Protein AF-A0A5Q8C953-F1 (afdb_monomer_lite)

Sequence (373 aa):
MSTRPRKGQPVAFSRELAVSPPVEAISGLRFNIQTLDGGEVLVDYAHLAPRWLALAFARALRRLAGLGGRLSVRSTVATYARILPLFFAYMTETEGVPSAPELLQARHVDGFEAWLAAKGKSPIHLLTILTKVIVALREVASEGRITFSDTLRNRLAYTTLTPMPASRPRDAYSPYIARQLRDAARADIGRIFQRFREPRPVATDSDLKVLEDGVHANIDARGILLHTDRKYKALLHARRVRGLSSENFCHQLHGWHYLTSQDVIPLMVFLALETGLEIECCMTLTVDCLQNPANGTVEIAYIKRRARGAEHKTLRVRDGSPRTPGGLIRQVVAITAAARRHRPSDNLWLHYGSGGLKSRLKHPQYLVDGWTT

pLDDT: mean 85.98, std 15.41, range [29.47, 97.94]

Radius of gyration: 28.11 Å; chains: 1; bounding box: 95×48×70 Å

Secondary structure (DSSP, 8-state):
----PPPPPP---------PPP------SEEEEE-TTS-EEEEE-TT-SSHHHHHHHHHHHHHHHSTT-S--SHHHHHHHHHHHHHHHHHHHHTT---SSGGG--HHHHHHHHHHHHHTT--HHHHHHHHHHHHHHHHHHHHHSSS---HHHHHHTTSS-SSPPPPP-PPPPPPHHHHHHHHHHHHHHHHHHHHHTTSPPPPPSSHHHHHHHHHHHHHHHHHSS--TT-HHHHHHHHHHHHTT---TTHHHHHHHTTS-BTTTHHHHHHHHHHHH---HHHHHH-BTT-EEEEETTEEEEEEE-GGGTT--EEEEEEE-SSTTSHHHHHHHHHHHHHHHHHHS---BS-EEEETTEEEES-S-HHHHHHHHH-

Structure (mmCIF, N/CA/C/O backbone):
data_AF-A0A5Q8C953-F1
#
_entry.id   AF-A0A5Q8C953-F1
#
loop_
_atom_site.group_PDB
_atom_site.id
_atom_site.type_symbol
_atom_site.label_atom_id
_atom_site.label_alt_id
_atom_site.label_comp_id
_atom_site.label_asym_id
_atom_site.label_entity_id
_atom_site.label_seq_id
_atom_site.pdbx_PDB_ins_code
_atom_site.Cartn_x
_atom_site.Cartn_y
_atom_site.Cartn_z
_atom_site.occupancy
_atom_site.B_iso_or_equiv
_atom_site.auth_seq_id
_atom_site.auth_comp_id
_atom_site.auth_asym_id
_atom_site.auth_atom_id
_atom_site.pdbx_PDB_model_num
ATOM 1 N N . MET A 1 1 ? -56.497 7.869 -16.553 1.00 39.59 1 MET A N 1
ATOM 2 C CA . MET A 1 1 ? -55.961 6.526 -16.233 1.00 39.59 1 MET A CA 1
ATOM 3 C C . MET A 1 1 ? -54.556 6.705 -15.675 1.00 39.59 1 MET A C 1
ATOM 5 O O . MET A 1 1 ? -53.694 7.203 -16.381 1.00 39.59 1 MET A O 1
ATOM 9 N N . SER A 1 2 ? -54.374 6.449 -14.378 1.00 33.59 2 SER A N 1
ATOM 10 C CA . SER A 1 2 ? -53.160 6.791 -13.621 1.00 33.59 2 SER A CA 1
ATOM 11 C C . SER A 1 2 ? -52.042 5.771 -13.859 1.00 33.59 2 SER A C 1
ATOM 13 O O . SER A 1 2 ? -52.173 4.599 -13.512 1.00 33.59 2 SER A O 1
ATOM 15 N N . THR A 1 3 ? -50.947 6.233 -14.457 1.00 46.75 3 THR A N 1
ATOM 16 C CA . THR A 1 3 ? -49.684 5.522 -14.671 1.00 46.75 3 THR A CA 1
ATOM 17 C C . THR A 1 3 ? -48.813 5.621 -13.417 1.00 46.75 3 THR A C 1
ATOM 19 O O . THR A 1 3 ? -48.051 6.567 -13.232 1.00 46.75 3 THR A O 1
ATOM 22 N N . ARG A 1 4 ? -48.902 4.626 -12.527 1.00 37.78 4 ARG A N 1
ATOM 23 C CA . ARG A 1 4 ? -47.888 4.396 -11.483 1.00 37.78 4 ARG A CA 1
ATOM 24 C C . ARG A 1 4 ? -47.253 3.015 -11.672 1.00 37.78 4 ARG A C 1
ATOM 26 O O . ARG A 1 4 ? -47.992 2.040 -11.812 1.00 37.78 4 ARG A O 1
ATOM 33 N N . PRO A 1 5 ? -45.913 2.899 -11.659 1.00 38.66 5 PRO A N 1
ATOM 34 C CA . PRO A 1 5 ? -45.250 1.603 -11.718 1.00 38.66 5 PRO A CA 1
ATOM 35 C C . PRO A 1 5 ? -45.564 0.800 -10.446 1.00 38.66 5 PRO A C 1
ATOM 37 O O . PRO A 1 5 ? -45.494 1.324 -9.331 1.00 38.66 5 PRO A O 1
ATOM 40 N N . ARG A 1 6 ? -45.941 -0.475 -10.613 1.00 39.41 6 ARG A N 1
ATOM 41 C CA . ARG A 1 6 ? -46.185 -1.405 -9.500 1.00 39.41 6 ARG A CA 1
ATOM 42 C C . ARG A 1 6 ? -44.903 -1.548 -8.675 1.00 39.41 6 ARG A C 1
ATOM 44 O O . ARG A 1 6 ? -43.852 -1.887 -9.212 1.00 39.41 6 ARG A O 1
ATOM 51 N N . LYS A 1 7 ? -45.001 -1.303 -7.365 1.00 39.75 7 LYS A N 1
ATOM 52 C CA . LYS A 1 7 ? -43.935 -1.577 -6.391 1.00 39.75 7 LYS A CA 1
ATOM 53 C C . LYS A 1 7 ? -43.635 -3.081 -6.437 1.00 39.75 7 LYS A C 1
ATOM 55 O O . LYS A 1 7 ? -44.533 -3.879 -6.180 1.00 39.75 7 LYS A O 1
ATOM 60 N N . GLY A 1 8 ? -42.412 -3.458 -6.808 1.00 41.50 8 GLY A N 1
ATOM 61 C CA . GLY A 1 8 ? -41.975 -4.855 -6.787 1.00 41.50 8 GLY A CA 1
ATOM 62 C C . GLY A 1 8 ? -42.099 -5.448 -5.381 1.00 41.50 8 GLY A C 1
ATOM 63 O O . GLY A 1 8 ? -41.848 -4.758 -4.391 1.00 41.50 8 GLY A O 1
ATOM 64 N N . GLN A 1 9 ? -42.518 -6.712 -5.301 1.00 34.12 9 GLN A N 1
ATOM 65 C CA . GLN A 1 9 ? -42.558 -7.476 -4.054 1.00 34.12 9 GLN A CA 1
ATOM 66 C C . GLN A 1 9 ? -41.130 -7.644 -3.500 1.00 34.12 9 GLN A C 1
ATOM 68 O O . GLN A 1 9 ? -40.230 -8.002 -4.263 1.00 34.12 9 GLN A O 1
ATOM 73 N N . PRO A 1 10 ? -40.890 -7.390 -2.201 1.00 32.88 10 PRO A N 1
ATOM 74 C CA . PRO A 1 10 ? -39.598 -7.665 -1.593 1.00 32.88 10 PRO A CA 1
ATOM 75 C C . PRO A 1 10 ? -39.370 -9.181 -1.542 1.00 32.88 10 PRO A C 1
ATOM 77 O O . PRO A 1 10 ? -40.094 -9.904 -0.864 1.00 32.88 10 PRO A O 1
ATOM 80 N N . VAL A 1 11 ? -38.350 -9.660 -2.253 1.00 29.47 11 VAL A N 1
ATOM 81 C CA . VAL A 1 11 ? -37.863 -11.036 -2.119 1.00 29.47 11 VAL A CA 1
ATOM 82 C C . VAL A 1 11 ? -36.995 -11.095 -0.864 1.00 29.47 11 VAL A C 1
ATOM 84 O O . VAL A 1 11 ? -35.935 -10.472 -0.802 1.00 29.47 11 VAL A O 1
ATOM 87 N N . ALA A 1 12 ? -37.466 -11.807 0.157 1.00 33.44 12 ALA A N 1
ATOM 88 C CA . ALA A 1 12 ? -36.678 -12.121 1.338 1.00 33.44 12 ALA A CA 1
ATOM 89 C C . ALA A 1 12 ? -35.864 -13.388 1.061 1.00 33.44 12 ALA A C 1
ATOM 91 O O . ALA A 1 12 ? -36.423 -14.455 0.822 1.00 33.44 12 ALA A O 1
ATOM 92 N N . PHE A 1 13 ? -34.539 -13.272 1.096 1.00 37.12 13 PHE A N 1
ATOM 93 C CA . PHE A 1 13 ? -33.671 -14.441 1.121 1.00 37.12 13 PHE A CA 1
ATOM 94 C C . PHE A 1 13 ? -33.658 -14.984 2.545 1.00 37.12 13 PHE A C 1
ATOM 96 O O . PHE A 1 13 ? -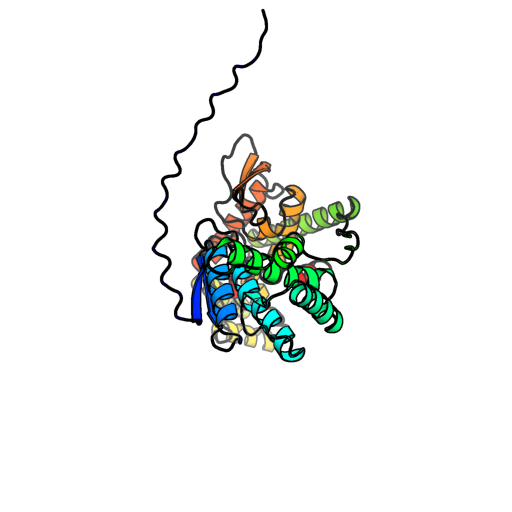33.246 -14.284 3.476 1.00 37.12 13 PHE A O 1
ATOM 103 N N . SER A 1 14 ? -34.105 -16.227 2.716 1.00 33.25 14 SER A N 1
ATOM 104 C CA . SER A 1 14 ? -33.843 -16.992 3.928 1.00 33.25 14 SER A CA 1
ATOM 105 C C . SER A 1 14 ? -32.335 -17.013 4.118 1.00 33.25 14 SER A C 1
ATOM 107 O O . SER A 1 14 ? -31.603 -17.593 3.319 1.00 33.25 14 SER A O 1
ATOM 109 N N . ARG A 1 15 ? -31.851 -16.320 5.149 1.00 37.00 15 ARG A N 1
ATOM 110 C CA . ARG A 1 15 ? -30.483 -16.481 5.616 1.00 37.00 15 ARG A CA 1
ATOM 111 C C . ARG A 1 15 ? -30.427 -17.901 6.156 1.00 37.00 15 ARG A C 1
ATOM 113 O O . ARG A 1 15 ? -30.762 -18.112 7.317 1.00 37.00 15 ARG A O 1
ATOM 120 N N . GLU A 1 16 ? -30.091 -18.868 5.306 1.00 34.66 16 GLU A N 1
ATOM 121 C CA . GLU A 1 16 ? -29.614 -20.155 5.786 1.00 34.66 16 GLU A CA 1
ATOM 122 C C . GLU A 1 16 ? -28.489 -19.811 6.752 1.00 34.66 16 GLU A C 1
ATOM 124 O O . GLU A 1 16 ? -27.457 -19.240 6.385 1.00 34.66 16 GLU A O 1
ATOM 129 N N . LEU A 1 17 ? -28.791 -19.984 8.036 1.00 35.97 17 LEU A N 1
ATOM 130 C CA . LEU A 1 17 ? -27.846 -19.812 9.111 1.00 35.97 17 LEU A CA 1
ATOM 131 C C . LEU A 1 17 ? -26.774 -20.851 8.826 1.00 35.97 17 LEU A C 1
ATOM 133 O O . LEU A 1 17 ? -26.947 -22.022 9.153 1.00 35.97 17 LEU A O 1
ATOM 137 N N . ALA A 1 18 ? -25.681 -20.426 8.188 1.00 35.66 18 ALA A N 1
ATOM 138 C CA . ALA A 1 18 ? -24.425 -21.133 8.305 1.00 35.66 18 ALA A CA 1
ATOM 139 C C . ALA A 1 18 ? -24.249 -21.340 9.806 1.00 35.66 18 ALA A C 1
ATOM 141 O O . ALA A 1 18 ? -24.130 -20.364 10.555 1.00 35.66 18 ALA A O 1
ATOM 142 N N . VAL A 1 19 ? -24.399 -22.590 10.243 1.00 35.31 19 VAL A N 1
ATOM 143 C CA . VAL A 1 19 ? -24.281 -22.963 11.644 1.00 35.31 19 VAL A CA 1
ATOM 144 C C . VAL A 1 19 ? -22.914 -22.458 12.062 1.00 35.31 19 VAL A C 1
ATOM 146 O O . VAL A 1 19 ? -21.894 -22.936 11.563 1.00 35.31 19 VAL A O 1
ATOM 149 N N . SER A 1 20 ? -22.894 -21.415 12.896 1.00 40.62 20 SER A N 1
ATOM 150 C CA . SER A 1 20 ? -21.652 -20.935 13.479 1.00 40.62 20 SER A CA 1
ATOM 151 C C . SER A 1 20 ? -20.992 -22.153 14.114 1.00 40.62 20 SER A C 1
ATOM 153 O O . SER A 1 20 ? -21.657 -22.815 14.919 1.00 40.62 20 SER A O 1
ATOM 155 N N . PRO A 1 21 ? -19.735 -22.486 13.767 1.00 38.84 21 PRO A N 1
ATOM 156 C CA . PRO A 1 21 ? -19.039 -23.544 14.476 1.00 38.84 21 PRO A CA 1
ATOM 157 C C . PRO A 1 21 ? -19.129 -23.225 15.972 1.00 38.84 21 PRO A C 1
ATOM 159 O O . PRO A 1 21 ? -19.089 -22.037 16.333 1.00 38.84 21 PRO A O 1
ATOM 162 N N . PRO A 1 22 ? -19.322 -24.237 16.837 1.00 37.44 22 PRO A N 1
ATOM 163 C CA . PRO A 1 22 ? -19.428 -24.005 18.265 1.00 37.44 22 PRO A CA 1
ATOM 164 C C . PRO A 1 22 ? -18.249 -23.133 18.682 1.00 37.44 22 PRO A C 1
ATOM 166 O O . PRO A 1 22 ? -17.101 -23.402 18.324 1.00 37.44 22 PRO A O 1
ATOM 169 N N . VAL A 1 23 ? -18.554 -22.030 19.369 1.00 45.19 23 VAL A N 1
ATOM 170 C CA . VAL A 1 23 ? -17.535 -21.167 19.954 1.00 45.19 23 VAL A CA 1
ATOM 171 C C . VAL A 1 23 ? -16.814 -22.038 20.970 1.00 45.19 23 VAL A C 1
ATOM 173 O O . VAL A 1 23 ? -17.295 -22.192 22.092 1.00 45.19 23 VAL A O 1
ATOM 176 N N . GLU A 1 24 ? -15.703 -22.653 20.559 1.00 42.53 24 GLU A N 1
ATOM 177 C CA . GLU A 1 24 ? -14.801 -23.345 21.469 1.00 42.53 24 GLU A CA 1
ATOM 178 C C . GLU A 1 24 ? -14.579 -22.423 22.660 1.00 42.53 24 GLU A C 1
ATOM 180 O O . GLU A 1 24 ? -14.263 -21.235 22.499 1.00 42.53 24 GLU A O 1
ATOM 185 N N . ALA A 1 25 ? -14.828 -22.956 23.856 1.00 44.34 25 ALA A N 1
ATOM 186 C CA . ALA A 1 25 ? -14.587 -22.242 25.088 1.00 44.34 25 ALA A CA 1
ATOM 187 C C . ALA A 1 25 ? -13.149 -21.717 25.035 1.00 44.34 25 ALA A C 1
ATOM 189 O O . ALA A 1 25 ? -12.200 -22.496 25.000 1.00 44.34 25 ALA A O 1
ATOM 190 N N . ILE A 1 26 ? -12.984 -20.394 24.963 1.00 51.88 26 ILE A N 1
ATOM 191 C CA . ILE A 1 26 ? -11.661 -19.779 25.010 1.00 51.88 26 ILE A CA 1
ATOM 192 C C . ILE A 1 26 ? -11.136 -19.992 26.430 1.00 51.88 26 ILE A C 1
ATOM 194 O O . ILE A 1 26 ? -11.379 -19.185 27.325 1.00 51.88 26 ILE A O 1
ATOM 198 N N . SER A 1 27 ? -10.457 -21.112 26.641 1.00 51.16 27 SER A N 1
ATOM 199 C CA . SER A 1 27 ? -9.692 -21.417 27.847 1.00 51.16 27 SER A CA 1
ATOM 200 C C . SER A 1 27 ? -8.275 -20.830 27.759 1.00 51.16 27 SER A C 1
ATOM 202 O O . SER A 1 27 ? -7.671 -20.527 28.789 1.00 51.16 27 SER A O 1
ATOM 204 N N . GLY A 1 28 ? -7.773 -20.577 26.541 1.00 65.19 28 GLY A N 1
ATOM 205 C CA . GLY A 1 28 ? -6.467 -19.968 26.275 1.00 65.19 28 GLY A CA 1
ATOM 206 C C . GLY A 1 28 ? -6.526 -18.467 25.961 1.00 65.19 28 GLY A C 1
ATOM 207 O O . GLY A 1 28 ? -7.282 -18.028 25.104 1.00 65.19 28 GLY A O 1
ATOM 208 N N . LEU A 1 29 ? -5.669 -17.670 26.606 1.00 87.56 29 LEU A N 1
ATOM 209 C CA . LEU A 1 29 ? -5.467 -16.242 26.294 1.00 87.56 29 LEU A CA 1
ATOM 210 C C . LEU A 1 29 ? -4.486 -16.008 25.132 1.00 87.56 29 LEU A C 1
ATOM 212 O O . LEU A 1 29 ? -4.187 -14.863 24.800 1.00 87.56 29 LEU A O 1
ATOM 216 N N . ARG A 1 30 ? -3.999 -17.087 24.513 1.00 92.00 30 ARG A N 1
ATOM 217 C CA . ARG A 1 30 ? -3.116 -17.063 23.353 1.00 92.00 30 ARG A CA 1
ATOM 218 C C . ARG A 1 30 ? -3.729 -17.885 22.226 1.00 92.00 30 ARG A C 1
ATOM 220 O O . ARG A 1 30 ? -3.949 -19.079 22.402 1.00 92.00 30 ARG A O 1
ATOM 227 N N . PHE A 1 31 ? -4.043 -17.246 21.105 1.00 90.44 31 PHE A N 1
ATOM 228 C CA . PHE A 1 31 ? -4.717 -17.879 19.969 1.00 90.44 31 PHE A CA 1
ATOM 229 C C . PHE A 1 31 ? -4.517 -17.071 18.684 1.00 90.44 31 PHE A C 1
ATOM 231 O O . PHE A 1 31 ? -4.219 -15.878 18.728 1.00 90.44 31 PHE A O 1
ATOM 238 N N . ASN A 1 32 ? -4.720 -17.715 17.536 1.00 91.50 32 ASN A N 1
ATOM 239 C CA . ASN A 1 32 ? -4.687 -17.052 16.237 1.00 91.50 32 ASN A CA 1
ATOM 240 C C . ASN A 1 32 ? -6.099 -16.693 15.765 1.00 91.50 32 ASN A C 1
ATOM 242 O O . ASN A 1 32 ? -7.050 -17.453 15.949 1.00 91.50 32 ASN A O 1
ATOM 246 N N . ILE A 1 33 ? -6.224 -15.534 15.123 1.00 89.81 33 ILE A N 1
ATOM 247 C CA . ILE A 1 33 ? -7.426 -15.108 14.408 1.00 89.81 33 ILE A CA 1
ATOM 248 C C . ILE A 1 33 ? -7.119 -15.125 12.915 1.00 89.81 33 ILE A C 1
ATOM 250 O O . ILE A 1 33 ? -6.241 -14.391 12.455 1.00 89.81 33 ILE A O 1
ATOM 254 N N . GLN A 1 34 ? -7.879 -15.932 12.179 1.00 87.31 34 GLN A N 1
ATOM 255 C CA . GLN A 1 34 ? -7.932 -15.897 10.722 1.00 87.31 34 GLN A CA 1
ATOM 256 C C . GLN A 1 34 ? -8.890 -14.786 10.294 1.00 87.31 34 GLN A C 1
ATOM 258 O O . GLN A 1 34 ? -10.037 -14.741 10.740 1.00 87.31 34 GLN A O 1
ATOM 263 N N . THR A 1 35 ? -8.411 -13.859 9.473 1.00 84.00 35 THR A N 1
ATOM 264 C CA . THR A 1 35 ? -9.190 -12.724 8.980 1.00 84.00 35 THR A CA 1
ATOM 265 C C . THR A 1 35 ? -9.766 -13.008 7.599 1.00 84.00 35 THR A C 1
ATOM 267 O O . THR A 1 35 ? -9.219 -13.793 6.829 1.00 84.00 35 THR A O 1
ATOM 270 N N . LEU A 1 36 ? -10.885 -12.357 7.266 1.00 75.25 36 LEU A N 1
ATOM 271 C CA . LEU A 1 36 ? -11.594 -12.580 5.999 1.00 75.25 36 LEU A CA 1
ATOM 272 C C . LEU A 1 36 ? -10.751 -12.214 4.766 1.00 75.25 36 LEU A C 1
ATOM 274 O O . LEU A 1 36 ? -10.979 -12.756 3.691 1.00 75.25 36 LEU A O 1
ATOM 278 N N . ASP A 1 37 ? -9.752 -11.339 4.916 1.00 73.88 37 ASP A N 1
ATOM 279 C CA . ASP A 1 37 ? -8.760 -11.033 3.878 1.00 73.88 37 ASP A CA 1
ATOM 280 C C . ASP A 1 37 ? -7.629 -12.079 3.752 1.00 73.88 37 ASP A C 1
ATOM 282 O O . ASP A 1 37 ? -6.626 -11.809 3.089 1.00 73.88 37 ASP A O 1
ATOM 286 N N . GLY A 1 38 ? -7.774 -13.254 4.379 1.00 74.69 38 GLY A N 1
ATOM 287 C CA . GLY A 1 38 ? -6.829 -14.375 4.308 1.00 74.69 38 GLY A CA 1
ATOM 288 C C . GLY A 1 38 ? -5.566 -14.189 5.152 1.00 74.69 38 GLY A C 1
ATOM 289 O O . GLY A 1 38 ? -4.556 -14.848 4.914 1.00 74.69 38 GLY A O 1
ATOM 290 N N . GLY A 1 39 ? -5.582 -13.244 6.095 1.00 82.12 39 GLY A N 1
ATOM 291 C CA . GLY A 1 39 ? -4.469 -12.982 6.996 1.00 82.12 39 GLY A CA 1
ATOM 292 C C . GLY A 1 39 ? -4.608 -13.695 8.338 1.00 82.12 39 GLY A C 1
ATOM 293 O O . GLY A 1 39 ? -5.699 -14.048 8.767 1.00 82.12 39 GLY A O 1
ATOM 294 N N . GLU A 1 40 ? -3.489 -13.823 9.047 1.00 90.00 40 GLU A N 1
ATOM 295 C CA . GLU A 1 40 ? -3.468 -14.358 10.409 1.00 90.00 40 GLU A CA 1
ATOM 296 C C . GLU A 1 40 ? -2.902 -13.328 11.399 1.00 90.00 40 GLU A C 1
ATOM 298 O O . GLU A 1 40 ? -1.958 -12.575 11.095 1.00 90.00 40 GLU A O 1
ATOM 303 N N . VAL A 1 41 ? -3.505 -13.278 12.589 1.00 93.12 41 VAL A N 1
ATOM 304 C CA . VAL A 1 41 ? -3.071 -12.452 13.721 1.00 93.12 41 VAL A CA 1
ATOM 305 C C . VAL A 1 41 ? -2.973 -13.309 14.978 1.00 93.12 41 VAL A C 1
ATOM 307 O O . VAL A 1 41 ? -3.986 -13.813 15.455 1.00 93.12 41 VAL A O 1
ATOM 310 N N . LEU A 1 42 ? -1.771 -13.403 15.549 1.00 93.69 42 LEU A N 1
ATOM 311 C CA . LEU A 1 42 ? -1.562 -13.946 16.890 1.00 93.69 42 LEU A CA 1
ATOM 312 C C . LEU A 1 42 ? -2.030 -12.929 17.937 1.00 93.69 42 LEU A C 1
ATOM 314 O O . LEU A 1 42 ? -1.559 -11.789 17.966 1.00 93.69 42 LEU A O 1
ATOM 318 N N . VAL A 1 43 ? -2.937 -13.359 18.806 1.00 94.44 43 VAL A N 1
ATOM 319 C CA . VAL A 1 43 ? -3.356 -12.646 20.013 1.00 94.44 43 VAL A CA 1
ATOM 320 C C . VAL A 1 43 ? -2.711 -13.345 21.202 1.00 94.44 43 VAL A C 1
ATOM 322 O O . VAL A 1 43 ? -2.868 -14.553 21.349 1.00 94.44 43 VAL A O 1
ATOM 325 N N . ASP A 1 44 ? -1.991 -12.599 22.042 1.00 93.81 44 ASP A N 1
ATOM 326 C CA . ASP A 1 44 ? -1.419 -13.098 23.297 1.00 93.81 44 ASP A CA 1
ATOM 327 C C . ASP A 1 44 ? -1.735 -12.125 24.438 1.00 93.81 44 ASP A C 1
ATOM 329 O O . ASP A 1 44 ? -1.120 -11.067 24.581 1.00 93.81 44 ASP A O 1
ATOM 333 N N . TYR A 1 45 ? -2.740 -12.488 25.230 1.00 95.56 45 TYR A N 1
ATOM 334 C CA . TYR A 1 45 ? -3.221 -11.763 26.403 1.00 95.56 45 TYR A CA 1
ATOM 335 C C . TYR A 1 45 ? -2.906 -12.499 27.708 1.00 95.56 45 TYR A C 1
ATOM 337 O O . TYR A 1 45 ? -3.462 -12.155 28.747 1.00 95.56 45 TYR A O 1
ATOM 345 N N . ALA A 1 46 ? -2.031 -13.513 27.684 1.00 92.50 46 ALA A N 1
ATOM 346 C CA . ALA A 1 46 ? -1.781 -14.380 28.838 1.00 92.50 46 ALA A CA 1
ATOM 347 C C . ALA A 1 46 ? -1.210 -13.638 30.058 1.00 92.50 46 ALA A C 1
ATOM 349 O O . ALA A 1 46 ? -1.432 -14.059 31.190 1.00 92.50 46 ALA A O 1
ATOM 350 N N . HIS A 1 47 ? -0.517 -12.526 29.816 1.00 90.88 47 HIS A N 1
ATOM 351 C CA . HIS A 1 47 ? 0.119 -11.683 30.827 1.00 90.88 47 HIS A CA 1
ATOM 352 C C . HIS A 1 47 ? -0.786 -10.549 31.347 1.00 90.88 47 HIS A C 1
ATOM 354 O O . HIS A 1 47 ? -0.362 -9.784 32.208 1.00 90.88 47 HIS A O 1
ATOM 360 N N . LEU A 1 48 ? -2.008 -10.397 30.821 1.00 93.88 48 LEU A N 1
ATOM 361 C CA . LEU A 1 48 ? -2.900 -9.300 31.203 1.00 93.88 48 LEU A CA 1
ATOM 362 C C . LEU A 1 48 ? -3.697 -9.637 32.472 1.00 93.88 48 LEU A C 1
ATOM 364 O O . LEU A 1 48 ? -4.297 -10.709 32.580 1.00 93.88 48 LEU A O 1
ATOM 368 N N . ALA A 1 49 ? -3.765 -8.678 33.399 1.00 90.69 49 ALA A N 1
ATOM 369 C CA . ALA A 1 49 ? -4.550 -8.756 34.630 1.00 90.69 49 ALA A CA 1
ATOM 370 C C . ALA A 1 49 ? -5.511 -7.556 34.730 1.00 90.69 49 ALA A C 1
ATOM 372 O O . ALA A 1 49 ? -5.076 -6.432 34.489 1.00 90.69 49 ALA A O 1
ATOM 373 N N . PRO A 1 50 ? -6.797 -7.762 35.076 1.00 92.81 50 PRO A N 1
ATOM 374 C CA . PRO A 1 50 ? -7.362 -8.975 35.656 1.00 92.81 50 PRO A CA 1
ATOM 375 C C . PRO A 1 50 ? -7.769 -10.000 34.587 1.00 92.81 50 PRO A C 1
ATOM 377 O O . PRO A 1 50 ? -8.221 -9.655 33.491 1.00 92.81 50 PRO A O 1
ATOM 380 N N . ARG A 1 51 ? -7.640 -11.292 34.923 1.00 91.88 51 ARG A N 1
ATOM 381 C CA . ARG A 1 51 ? -7.845 -12.406 33.979 1.00 91.88 51 ARG A CA 1
ATOM 382 C C . ARG A 1 51 ? -9.247 -12.420 33.365 1.00 91.88 51 ARG A C 1
ATOM 384 O O . ARG A 1 51 ? -9.394 -12.745 32.187 1.00 91.88 51 ARG A O 1
ATOM 391 N N . TRP A 1 52 ? -10.275 -12.060 34.137 1.00 92.19 52 TRP A N 1
ATOM 392 C CA . TRP A 1 52 ? -11.659 -12.038 33.654 1.00 92.19 52 TRP A CA 1
ATOM 393 C C . TRP A 1 52 ? -11.832 -11.062 32.480 1.00 92.19 52 TRP A C 1
ATOM 395 O O . TRP A 1 52 ? -12.481 -11.401 31.488 1.00 92.19 52 TRP A O 1
ATOM 405 N N . LEU A 1 53 ? -11.193 -9.890 32.546 1.00 94.19 53 LEU A N 1
ATOM 406 C CA . LEU A 1 53 ? -11.287 -8.869 31.507 1.00 94.19 53 LEU A CA 1
ATOM 407 C C . LEU A 1 53 ? -10.449 -9.251 30.287 1.00 94.19 53 LEU A C 1
ATOM 409 O O . LEU A 1 53 ? -10.897 -9.064 29.158 1.00 94.19 53 LEU A O 1
ATOM 413 N N . ALA A 1 54 ? -9.273 -9.850 30.500 1.00 95.00 54 ALA A N 1
ATOM 414 C CA . ALA A 1 54 ? -8.452 -10.387 29.416 1.00 95.00 54 ALA A CA 1
ATOM 415 C C . ALA A 1 54 ? -9.227 -11.433 28.595 1.00 95.00 54 ALA A C 1
ATOM 417 O O . ALA A 1 54 ? -9.243 -11.377 27.364 1.00 95.00 54 ALA A O 1
ATOM 418 N N . LEU A 1 55 ? -9.948 -12.337 29.272 1.00 93.69 55 LEU A N 1
ATOM 419 C CA . LEU A 1 55 ? -10.816 -13.326 28.626 1.00 93.69 55 LEU A CA 1
ATOM 420 C C . LEU A 1 55 ? -11.993 -12.668 27.895 1.00 93.69 55 LEU A C 1
ATOM 422 O O . LEU A 1 55 ? -12.324 -13.078 26.782 1.00 93.69 55 LEU A O 1
ATOM 426 N N . ALA A 1 56 ? -12.611 -11.646 28.492 1.00 94.38 56 ALA A N 1
ATOM 427 C CA . ALA A 1 56 ? -13.709 -10.908 27.873 1.00 94.38 56 ALA A CA 1
ATOM 428 C C . ALA A 1 56 ? -13.258 -10.198 26.583 1.00 94.38 56 ALA A C 1
ATOM 430 O O . ALA A 1 56 ? -13.908 -10.318 25.546 1.00 94.38 56 ALA A O 1
ATOM 431 N N . PHE A 1 57 ? -12.101 -9.533 26.603 1.00 95.75 57 PHE A N 1
ATOM 432 C CA . PHE A 1 57 ? -11.528 -8.872 25.428 1.00 95.75 57 PHE A CA 1
ATOM 433 C C . PHE A 1 57 ? -11.069 -9.860 24.354 1.00 95.75 57 PHE A C 1
ATOM 435 O O . PHE A 1 57 ? -11.301 -9.610 23.172 1.00 95.75 57 PHE A O 1
ATOM 442 N N . ALA A 1 58 ? -10.479 -10.995 24.739 1.00 94.81 58 ALA A N 1
ATOM 443 C CA . ALA A 1 58 ? -10.145 -12.076 23.812 1.00 94.81 58 ALA A CA 1
ATOM 444 C C . ALA A 1 58 ? -11.389 -12.580 23.059 1.00 94.81 58 ALA A C 1
ATOM 446 O O . ALA A 1 58 ? -11.386 -12.668 21.828 1.00 94.81 58 ALA A O 1
ATOM 447 N N . ARG A 1 59 ? -12.479 -12.853 23.789 1.00 93.38 59 ARG A N 1
ATOM 448 C CA . ARG A 1 59 ? -13.760 -13.287 23.210 1.00 93.38 59 ARG A CA 1
ATOM 449 C C . ARG A 1 59 ? -14.380 -12.221 22.316 1.00 93.38 59 ARG A C 1
ATOM 451 O O . ARG A 1 59 ? -14.767 -12.531 21.190 1.00 93.38 59 ARG A O 1
ATOM 458 N N . ALA A 1 60 ? -14.417 -10.974 22.780 1.00 94.69 60 ALA A N 1
ATOM 459 C CA . ALA A 1 60 ? -14.910 -9.845 22.002 1.00 94.69 60 ALA A CA 1
ATOM 460 C C . ALA A 1 60 ? -14.139 -9.686 20.687 1.00 94.69 60 ALA A C 1
ATOM 462 O O . ALA A 1 60 ? -14.748 -9.582 19.627 1.00 94.69 60 ALA A O 1
ATOM 463 N N . LEU A 1 61 ? -12.805 -9.737 20.723 1.00 94.88 61 LEU A N 1
ATOM 464 C CA . LEU A 1 61 ? -11.987 -9.618 19.520 1.00 94.88 61 LEU A CA 1
ATOM 465 C C . LEU A 1 61 ? -12.230 -10.777 18.541 1.00 94.88 61 LEU A C 1
ATOM 467 O O . LEU A 1 61 ? -12.358 -10.532 17.341 1.00 94.88 61 LEU A O 1
ATOM 471 N N . ARG A 1 62 ? -12.366 -12.016 19.036 1.00 91.75 62 ARG A N 1
ATOM 472 C CA . ARG A 1 62 ? -12.687 -13.181 18.194 1.00 91.75 62 ARG A CA 1
ATOM 473 C C . ARG A 1 62 ? -14.064 -13.051 17.537 1.00 91.75 62 ARG A C 1
ATOM 475 O O . ARG A 1 62 ? -14.186 -13.354 16.358 1.00 91.75 62 ARG A O 1
ATOM 482 N N . ARG A 1 63 ? -15.081 -12.555 18.252 1.00 91.19 63 ARG A N 1
ATOM 483 C CA . ARG A 1 63 ? -16.419 -12.294 17.683 1.00 91.19 63 ARG A CA 1
ATOM 484 C C . ARG A 1 63 ? -16.404 -11.153 16.670 1.00 91.19 63 ARG A C 1
ATOM 486 O O . ARG A 1 63 ? -16.955 -11.289 15.583 1.00 91.19 63 ARG A O 1
ATOM 493 N N . LEU A 1 64 ? -15.714 -10.060 16.990 1.00 92.12 64 LEU A N 1
ATOM 494 C CA . LEU A 1 64 ? -15.571 -8.908 16.101 1.00 92.12 64 LEU A CA 1
ATOM 495 C C . LEU A 1 64 ? -14.874 -9.270 14.784 1.00 92.12 64 LEU A C 1
ATOM 497 O O . LEU A 1 64 ? -15.211 -8.677 13.761 1.00 92.12 64 LEU A O 1
ATOM 501 N N . ALA A 1 65 ? -13.925 -10.208 14.811 1.00 90.00 65 ALA A N 1
ATOM 502 C CA . ALA A 1 65 ? -13.199 -10.692 13.637 1.00 90.00 65 ALA A CA 1
ATOM 503 C C . ALA A 1 65 ? -13.795 -11.956 12.987 1.00 90.00 65 ALA A C 1
ATOM 505 O O . ALA A 1 65 ? -13.341 -12.361 11.919 1.00 90.00 65 ALA A O 1
ATOM 506 N N . GLY A 1 66 ? -14.783 -12.589 13.624 1.00 83.44 66 GLY A N 1
ATOM 507 C CA . GLY A 1 66 ? -15.437 -13.798 13.130 1.00 83.44 66 GLY A CA 1
ATOM 508 C C . GLY A 1 66 ? -16.401 -13.537 11.970 1.00 83.44 66 GLY A C 1
ATOM 509 O O . GLY A 1 66 ? -16.610 -12.400 11.542 1.00 83.44 66 GLY A O 1
ATOM 510 N N . LEU A 1 67 ? -17.026 -14.604 11.464 1.00 72.62 67 LEU A N 1
ATOM 511 C CA . LEU A 1 67 ? -18.016 -14.520 10.384 1.00 72.62 67 LEU A CA 1
ATOM 512 C C . LEU A 1 67 ? -19.188 -13.607 10.783 1.00 72.62 67 LEU A C 1
ATOM 514 O O . LEU A 1 67 ? -19.791 -13.771 11.840 1.00 72.62 67 LEU A O 1
ATOM 518 N N . GLY A 1 68 ? -19.497 -12.620 9.935 1.00 71.38 68 GLY A N 1
ATOM 519 C CA . GLY A 1 68 ? -20.505 -11.588 10.220 1.00 71.38 68 GLY A CA 1
ATOM 520 C C . GLY A 1 68 ? -20.047 -10.485 11.187 1.00 71.38 68 GLY A C 1
ATOM 521 O O . GLY A 1 68 ? -20.804 -9.547 11.441 1.00 71.38 68 GLY A O 1
ATOM 522 N N . GLY A 1 69 ? -18.817 -10.574 11.701 1.00 79.38 69 GLY A N 1
ATOM 523 C CA . GLY A 1 69 ? -18.168 -9.553 12.510 1.00 79.38 69 GLY A CA 1
ATOM 524 C C . GLY A 1 69 ? -17.771 -8.313 11.703 1.00 79.38 69 GLY A C 1
ATOM 525 O O . GLY A 1 69 ? -17.773 -8.289 10.473 1.00 79.38 69 GLY A O 1
ATOM 526 N N . ARG A 1 70 ? -17.434 -7.235 12.415 1.00 81.75 70 ARG A N 1
ATOM 527 C CA . ARG A 1 70 ? -17.121 -5.924 11.816 1.00 81.75 70 ARG A CA 1
ATOM 528 C C . ARG A 1 70 ? -15.665 -5.788 11.360 1.00 81.75 70 ARG A C 1
ATOM 530 O O . ARG A 1 70 ? -15.334 -4.798 10.708 1.00 81.75 70 ARG A O 1
ATOM 537 N N . LEU A 1 71 ? -14.784 -6.711 11.746 1.00 87.50 71 LEU A N 1
ATOM 538 C CA . LEU A 1 71 ? -13.349 -6.655 11.472 1.00 87.50 71 LEU A CA 1
ATOM 539 C C . LEU A 1 71 ? -12.970 -7.713 10.429 1.00 87.50 71 LEU A C 1
ATOM 541 O O . LEU A 1 71 ? -12.718 -8.861 10.763 1.00 87.50 71 LEU A O 1
ATOM 545 N N . SER A 1 72 ? -12.892 -7.310 9.161 1.00 80.19 72 SER A N 1
ATOM 546 C CA . SER A 1 72 ? -12.565 -8.215 8.049 1.00 80.19 72 SER A CA 1
ATOM 547 C C . SER A 1 72 ? -11.077 -8.257 7.681 1.00 80.19 72 SER A C 1
ATOM 549 O O . SER A 1 72 ? -10.641 -9.195 7.023 1.00 80.19 72 SER A O 1
ATOM 551 N N . VAL A 1 73 ? -10.289 -7.256 8.097 1.00 83.50 73 VAL A N 1
ATOM 552 C CA . VAL A 1 73 ? -8.915 -7.032 7.607 1.00 83.50 73 VAL A CA 1
ATOM 553 C C . VAL A 1 73 ? -7.871 -7.287 8.695 1.00 83.50 73 VAL A C 1
ATOM 555 O O . VAL A 1 73 ? -7.948 -6.687 9.777 1.00 83.50 73 VAL A O 1
ATOM 558 N N . ARG A 1 74 ? -6.824 -8.062 8.371 1.00 88.19 74 ARG A N 1
ATOM 559 C CA . ARG A 1 74 ? -5.691 -8.402 9.258 1.00 88.19 74 ARG A CA 1
ATOM 560 C C . ARG A 1 74 ? -5.120 -7.202 10.005 1.00 88.19 74 ARG A C 1
ATOM 562 O O . ARG A 1 74 ? -4.925 -7.251 11.216 1.00 88.19 74 ARG A O 1
ATOM 569 N N . SER A 1 75 ? -4.851 -6.103 9.299 1.00 84.62 75 SER A N 1
ATOM 570 C CA . SER A 1 75 ? -4.256 -4.898 9.896 1.00 84.62 75 SER A CA 1
ATOM 571 C C . SER A 1 75 ? -5.142 -4.280 10.979 1.00 84.62 75 SER A C 1
ATOM 573 O O . SER A 1 75 ? -4.632 -3.777 11.982 1.00 84.62 75 SER A O 1
ATOM 575 N N . THR A 1 76 ? -6.463 -4.350 10.814 1.00 89.44 76 THR A N 1
ATOM 576 C CA . THR A 1 76 ? -7.416 -3.821 11.792 1.00 89.44 76 THR A CA 1
ATOM 577 C C . THR A 1 76 ? -7.458 -4.717 13.022 1.00 89.44 76 THR A C 1
ATOM 579 O O . THR A 1 76 ? -7.341 -4.209 14.136 1.00 89.44 76 THR A O 1
ATOM 582 N N . VAL A 1 77 ? -7.529 -6.039 12.835 1.00 92.81 77 VAL A N 1
ATOM 583 C CA . VAL A 1 77 ? -7.497 -7.013 13.939 1.00 92.81 77 VAL A CA 1
ATOM 584 C C . VAL A 1 77 ? -6.192 -6.901 14.728 1.00 92.81 77 VAL A C 1
ATOM 586 O O . VAL A 1 77 ? -6.227 -6.754 15.947 1.00 92.81 77 VAL A O 1
ATOM 589 N N . ALA A 1 78 ? -5.044 -6.832 14.048 1.00 93.94 78 ALA A N 1
ATOM 590 C CA . ALA A 1 78 ? -3.741 -6.620 14.682 1.00 93.94 78 ALA A CA 1
ATOM 591 C C . ALA A 1 78 ? -3.667 -5.295 15.461 1.00 93.94 78 ALA A C 1
ATOM 593 O O . ALA A 1 78 ? -3.002 -5.199 16.492 1.00 93.94 78 ALA A O 1
ATOM 594 N N . THR A 1 79 ? -4.367 -4.263 14.988 1.00 94.12 79 THR A N 1
ATOM 595 C CA . THR A 1 79 ? -4.445 -2.978 15.687 1.00 94.12 79 THR A CA 1
ATOM 596 C C . THR A 1 79 ? -5.267 -3.089 16.975 1.00 94.12 79 THR A C 1
ATOM 598 O O . THR A 1 79 ? -4.842 -2.552 17.994 1.00 94.12 79 THR A O 1
ATOM 601 N N . TYR A 1 80 ? -6.403 -3.798 16.970 1.00 96.44 80 TYR A N 1
ATOM 602 C CA . TYR A 1 80 ? -7.136 -4.110 18.208 1.00 96.44 80 TYR A CA 1
ATOM 603 C C . TYR A 1 80 ? -6.272 -4.938 19.162 1.00 96.44 80 TYR A C 1
ATOM 605 O O . TYR A 1 80 ? -6.143 -4.564 20.326 1.00 96.44 80 TYR A O 1
ATOM 613 N N . ALA A 1 81 ? -5.621 -5.989 18.649 1.00 95.62 81 ALA A N 1
ATOM 614 C CA . ALA A 1 81 ? -4.748 -6.863 19.427 1.00 95.62 81 ALA A CA 1
ATOM 615 C C . ALA A 1 81 ? -3.692 -6.066 20.213 1.00 95.62 81 ALA A C 1
ATOM 617 O O . ALA A 1 81 ? -3.492 -6.318 21.396 1.00 95.62 81 ALA A O 1
ATOM 618 N N . ARG A 1 82 ? -3.091 -5.051 19.577 1.00 96.12 82 ARG A N 1
ATOM 619 C CA . ARG A 1 82 ? -2.085 -4.163 20.179 1.00 96.12 82 ARG A CA 1
ATOM 620 C C . ARG A 1 82 ? -2.658 -3.094 21.113 1.00 96.12 82 ARG A C 1
ATOM 622 O O . ARG A 1 82 ? -1.986 -2.699 22.057 1.00 96.12 82 ARG A O 1
ATOM 629 N N . ILE A 1 83 ? -3.853 -2.576 20.829 1.00 96.56 83 ILE A N 1
ATOM 630 C CA . ILE A 1 83 ? -4.421 -1.431 21.558 1.00 96.56 83 ILE A CA 1
ATOM 631 C C . ILE A 1 83 ? -5.134 -1.847 22.840 1.00 96.56 83 ILE A C 1
ATOM 633 O O . ILE A 1 83 ? -5.004 -1.151 23.841 1.00 96.56 83 ILE A O 1
ATOM 637 N N . LEU A 1 84 ? -5.877 -2.953 22.831 1.00 97.31 84 LEU A N 1
ATOM 638 C CA . LEU A 1 84 ? -6.628 -3.390 24.009 1.00 97.31 84 LEU A CA 1
ATOM 639 C C . LEU A 1 84 ? -5.754 -3.551 25.278 1.00 97.31 84 LEU A C 1
ATOM 641 O O . LEU A 1 84 ? -6.202 -3.099 26.332 1.00 97.31 84 LEU A O 1
ATOM 645 N N . PRO A 1 85 ? -4.503 -4.061 25.206 1.00 97.19 85 PRO A N 1
ATOM 646 C CA . PRO A 1 85 ? -3.565 -4.064 26.335 1.00 97.19 85 PRO A CA 1
ATOM 647 C C . PRO A 1 85 ? -3.295 -2.695 26.981 1.00 97.19 85 PRO A C 1
ATOM 649 O O . PRO A 1 85 ? -3.015 -2.638 28.174 1.00 97.19 85 PRO A O 1
ATOM 652 N N . LEU A 1 86 ? -3.414 -1.580 26.244 1.00 97.25 86 LEU A N 1
ATOM 653 C CA . LEU A 1 86 ? -3.190 -0.238 26.804 1.00 97.25 86 LEU A CA 1
ATOM 654 C C . LEU A 1 86 ? -4.198 0.109 27.904 1.00 97.25 86 LEU A C 1
ATOM 656 O O . LEU A 1 86 ? -3.856 0.840 28.827 1.00 97.25 86 LEU A O 1
ATOM 660 N N . PHE A 1 87 ? -5.421 -0.425 27.828 1.00 97.62 87 PHE A N 1
ATOM 661 C CA . PHE A 1 87 ? -6.428 -0.216 28.867 1.00 97.62 87 PHE A CA 1
ATOM 662 C C . PHE A 1 87 ? -6.028 -0.888 30.187 1.00 97.62 87 PHE A C 1
ATOM 664 O O . PHE A 1 87 ? -6.224 -0.318 31.255 1.00 97.62 87 PHE A O 1
ATOM 671 N N . PHE A 1 88 ? -5.403 -2.067 30.113 1.00 96.88 88 PHE A N 1
ATOM 672 C CA . PHE A 1 88 ? -4.857 -2.756 31.283 1.00 96.88 88 PHE A CA 1
ATOM 673 C C . PHE A 1 88 ? -3.675 -1.988 31.867 1.00 96.88 88 PHE A C 1
ATOM 675 O O . PHE A 1 88 ? -3.649 -1.757 33.067 1.00 96.88 88 PHE A O 1
ATOM 682 N N . ALA A 1 89 ? -2.752 -1.524 31.017 1.00 96.44 89 ALA A N 1
ATOM 683 C CA . ALA A 1 89 ? -1.614 -0.717 31.456 1.00 96.44 89 ALA A CA 1
ATOM 684 C C . ALA A 1 89 ? -2.060 0.540 32.223 1.00 96.44 89 ALA A C 1
ATOM 686 O O . ALA A 1 89 ? -1.512 0.830 33.281 1.00 96.44 89 ALA A O 1
ATOM 687 N N . TYR A 1 90 ? -3.095 1.233 31.735 1.00 96.94 90 TYR A N 1
ATOM 688 C CA . TYR A 1 90 ? -3.714 2.360 32.438 1.00 96.94 90 TYR A CA 1
ATOM 689 C C . TYR A 1 90 ? -4.236 1.972 33.828 1.00 96.94 90 TYR A C 1
ATOM 691 O O . TYR A 1 90 ? -3.927 2.649 34.807 1.00 96.94 90 TYR A O 1
ATOM 699 N N . MET A 1 91 ? -5.024 0.899 33.934 1.00 95.25 91 MET A N 1
ATOM 700 C CA . MET A 1 91 ? -5.603 0.500 35.221 1.00 95.25 91 MET A CA 1
ATOM 701 C C . MET A 1 91 ? -4.526 0.060 36.213 1.00 95.25 91 MET A C 1
ATOM 703 O O . MET A 1 91 ? -4.646 0.360 37.395 1.00 95.25 91 MET A O 1
ATOM 707 N N . THR A 1 92 ? -3.466 -0.599 35.736 1.00 93.94 92 THR A N 1
ATOM 708 C CA . THR A 1 92 ? -2.310 -0.962 36.564 1.00 93.94 92 THR A CA 1
ATOM 709 C C . THR A 1 92 ? -1.560 0.277 37.050 1.00 93.94 92 THR A C 1
ATOM 711 O O . THR A 1 92 ? -1.274 0.374 38.235 1.00 93.94 92 THR A O 1
ATOM 714 N N . GLU A 1 93 ? -1.268 1.241 36.169 1.00 95.12 93 GLU A N 1
ATOM 715 C CA . GLU A 1 93 ? -0.535 2.471 36.524 1.00 95.12 93 GLU A CA 1
ATOM 716 C C . GLU A 1 93 ? -1.328 3.374 37.480 1.00 95.12 93 GLU A C 1
ATOM 718 O O . GLU A 1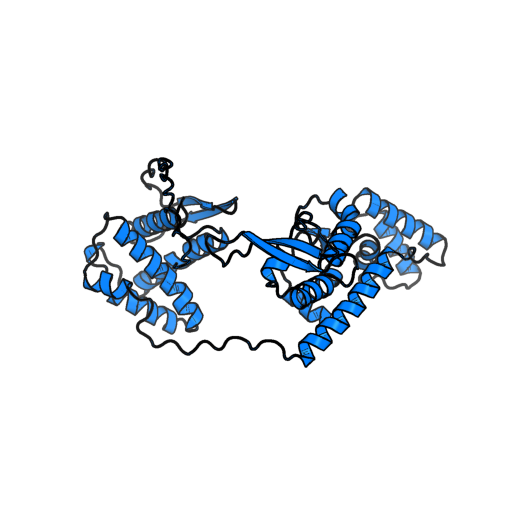 93 ? -0.740 4.082 38.288 1.00 95.12 93 GLU A O 1
ATOM 723 N N . THR A 1 94 ? -2.660 3.352 37.399 1.00 92.12 94 THR A N 1
ATOM 724 C CA . THR A 1 94 ? -3.543 4.168 38.252 1.00 92.12 94 THR A CA 1
ATOM 725 C C . THR A 1 94 ? -4.074 3.430 39.478 1.00 92.12 94 THR A C 1
ATOM 727 O O . THR A 1 94 ? -4.928 3.970 40.177 1.00 92.12 94 THR A O 1
ATOM 730 N N . GLU A 1 95 ? -3.617 2.194 39.710 1.00 88.38 95 GLU A N 1
ATOM 731 C CA . GLU A 1 95 ? -4.089 1.300 40.782 1.00 88.38 95 GLU A CA 1
ATOM 732 C C . GLU A 1 95 ? -5.626 1.127 40.813 1.00 88.38 95 GLU A C 1
ATOM 734 O O . GLU A 1 95 ? -6.226 0.727 41.807 1.00 88.38 95 GLU A O 1
ATOM 739 N N . GLY A 1 96 ? -6.287 1.396 39.683 1.00 87.38 96 GLY A N 1
ATOM 740 C CA . GLY A 1 96 ? -7.739 1.396 39.516 1.00 87.38 96 GLY A CA 1
ATOM 741 C C . GLY A 1 96 ? -8.279 0.088 38.947 1.00 87.38 96 GLY A C 1
ATOM 742 O O . GLY A 1 96 ? -9.258 0.106 38.203 1.00 87.38 96 GLY A O 1
ATOM 743 N N . VAL A 1 97 ? -7.614 -1.039 39.214 1.00 89.19 97 VAL A N 1
ATOM 744 C CA . VAL A 1 97 ? -7.961 -2.335 38.618 1.00 89.19 97 VAL A CA 1
ATOM 745 C C . VAL A 1 97 ? -9.227 -2.910 39.276 1.00 89.19 97 VAL A C 1
ATOM 747 O O . VAL A 1 97 ? -9.198 -3.240 40.462 1.00 89.19 97 VAL A O 1
ATOM 750 N N . PRO A 1 98 ? -10.338 -3.106 38.540 1.00 90.00 98 PRO A N 1
ATOM 751 C CA . PRO A 1 98 ? -11.543 -3.704 39.104 1.00 90.00 98 PRO A CA 1
ATOM 752 C C . PRO A 1 98 ? -11.336 -5.200 39.379 1.00 90.00 98 PRO A C 1
ATOM 754 O O . PRO A 1 98 ? -11.032 -5.985 38.474 1.00 90.00 98 PRO A O 1
ATOM 757 N N . SER A 1 99 ? -11.553 -5.617 40.628 1.00 85.81 99 SER A N 1
ATOM 758 C CA . SER A 1 99 ? -11.420 -7.021 41.044 1.00 85.81 99 SER A CA 1
ATOM 759 C C . SER A 1 99 ? -12.494 -7.933 40.439 1.00 85.81 99 SER A C 1
ATOM 761 O O . SER A 1 99 ? -12.248 -9.126 40.264 1.00 85.81 99 SER A O 1
ATOM 763 N N . ALA A 1 100 ? -13.644 -7.374 40.046 1.00 87.62 100 ALA A N 1
ATOM 764 C CA . ALA A 1 100 ? -14.766 -8.098 39.455 1.00 87.62 100 ALA A CA 1
ATOM 765 C C . ALA A 1 100 ? -15.447 -7.291 38.327 1.00 87.62 100 ALA A C 1
ATOM 767 O O . ALA A 1 100 ? -15.318 -6.060 38.295 1.00 87.62 100 ALA A O 1
ATOM 768 N N . PRO A 1 101 ? -16.172 -7.949 37.400 1.00 87.31 101 PRO A N 1
ATOM 769 C CA . PRO A 1 101 ? -16.824 -7.277 36.276 1.00 87.31 101 PRO A CA 1
ATOM 770 C C . PRO A 1 101 ? -17.823 -6.181 36.667 1.00 87.31 101 PRO A C 1
ATOM 772 O O . PRO A 1 101 ? -17.903 -5.156 35.991 1.00 87.31 101 PRO A O 1
ATOM 775 N N . GLU A 1 102 ? -18.546 -6.363 37.770 1.00 88.44 102 GLU A N 1
ATOM 776 C CA . GLU A 1 102 ? -19.579 -5.447 38.272 1.00 88.44 102 GLU A CA 1
ATOM 777 C C . GLU A 1 102 ? -18.976 -4.130 38.780 1.00 88.44 102 GLU A C 1
ATOM 779 O O . GLU A 1 102 ? -19.640 -3.092 38.807 1.00 88.44 102 GLU A O 1
ATOM 784 N N . LEU A 1 103 ? -17.693 -4.160 39.152 1.00 92.00 103 LEU A N 1
ATOM 785 C CA . LEU A 1 103 ? -16.946 -3.000 39.631 1.00 92.00 103 LEU A CA 1
ATOM 786 C C . LEU A 1 103 ? -16.360 -2.165 38.491 1.00 92.00 103 LEU A C 1
ATOM 788 O O . LEU A 1 103 ? -15.872 -1.059 38.734 1.00 92.00 103 LEU A O 1
ATOM 792 N N . LEU A 1 104 ? -16.429 -2.637 37.241 1.00 95.12 104 LEU A N 1
ATOM 793 C CA . LEU A 1 104 ? -16.080 -1.813 36.093 1.00 95.12 104 LEU A CA 1
ATOM 794 C C . LEU A 1 104 ? -17.152 -0.726 35.896 1.00 95.12 104 LEU A C 1
ATOM 796 O O . LEU A 1 104 ? -18.306 -0.980 35.559 1.00 95.12 104 LEU A O 1
ATOM 800 N N . GLN A 1 105 ? -16.744 0.517 36.114 1.00 95.25 105 GLN A N 1
ATOM 801 C CA . GLN A 1 105 ? -17.585 1.718 36.051 1.00 95.25 105 GLN A CA 1
ATOM 802 C C . GLN A 1 105 ? -17.176 2.680 34.926 1.00 95.25 105 GLN A C 1
ATOM 804 O O . GLN A 1 105 ? -16.047 2.620 34.434 1.00 95.25 105 GLN A O 1
ATOM 809 N N . ALA A 1 106 ? -18.065 3.626 34.596 1.00 95.12 106 ALA A N 1
ATOM 810 C CA . ALA A 1 106 ? -17.833 4.697 33.617 1.00 95.12 106 ALA A CA 1
ATOM 811 C C . ALA A 1 106 ? -16.528 5.479 33.868 1.00 95.12 106 ALA A C 1
ATOM 813 O O . ALA A 1 106 ? -15.780 5.728 32.925 1.00 95.12 106 ALA A O 1
ATOM 814 N N . ARG A 1 107 ? -16.188 5.738 35.142 1.00 94.88 107 ARG A N 1
ATOM 815 C CA . ARG A 1 107 ? -14.950 6.434 35.534 1.00 94.88 107 ARG A CA 1
ATOM 816 C C . ARG A 1 107 ? -13.662 5.777 35.028 1.00 94.88 107 ARG A C 1
ATOM 818 O O . ARG A 1 107 ? -12.688 6.486 34.824 1.00 94.88 107 ARG A O 1
ATOM 825 N N . HIS A 1 108 ? -13.638 4.461 34.789 1.00 96.19 108 HIS A N 1
ATOM 826 C CA . HIS A 1 108 ? -12.452 3.802 34.219 1.00 96.19 108 HIS A CA 1
ATOM 827 C C . HIS A 1 108 ? -12.305 4.106 32.722 1.00 96.19 108 HIS A C 1
ATOM 829 O O . HIS A 1 108 ? -11.195 4.181 32.209 1.00 96.19 108 HIS A O 1
ATOM 835 N N . VAL A 1 109 ? -13.415 4.304 32.005 1.00 96.44 109 VAL A N 1
ATOM 836 C CA . VAL A 1 109 ? -13.386 4.711 30.591 1.00 96.44 109 VAL A CA 1
ATOM 837 C C . VAL A 1 109 ? -12.960 6.175 30.480 1.00 96.44 109 VAL A C 1
ATOM 839 O O . VAL A 1 109 ? -12.097 6.498 29.666 1.00 96.44 109 VAL A O 1
ATOM 842 N N . ASP A 1 110 ? -13.511 7.040 31.331 1.00 95.50 110 ASP A N 1
ATOM 843 C CA . ASP A 1 110 ? -13.170 8.468 31.360 1.00 95.50 110 ASP A CA 1
ATOM 844 C C . ASP A 1 110 ? -11.738 8.709 31.847 1.00 95.50 110 ASP A C 1
ATOM 846 O O . ASP A 1 110 ? -10.994 9.491 31.257 1.00 95.50 110 ASP A O 1
ATOM 850 N N . GLY A 1 111 ? -11.308 7.972 32.872 1.00 96.00 111 GLY A N 1
ATOM 851 C CA . GLY A 1 111 ? -9.932 7.998 33.354 1.00 96.00 111 GLY A CA 1
ATOM 852 C C . GLY A 1 111 ? -8.937 7.500 32.306 1.00 96.00 111 GLY A C 1
ATOM 853 O O . GLY A 1 111 ? -7.854 8.066 32.189 1.00 96.00 111 GLY A O 1
ATOM 854 N N . PHE A 1 112 ? -9.307 6.512 31.485 1.00 97.12 112 PHE A N 1
ATOM 855 C CA . PHE A 1 112 ? -8.465 6.071 30.372 1.00 97.12 112 PHE A CA 1
ATOM 856 C C . PHE A 1 112 ? -8.325 7.139 29.282 1.00 97.12 112 PHE A C 1
ATOM 858 O O . PHE A 1 112 ? -7.229 7.349 28.761 1.00 97.12 112 PHE A O 1
ATOM 865 N N . GLU A 1 113 ? -9.412 7.837 28.948 1.00 96.12 113 GLU A N 1
ATOM 866 C CA . GLU A 1 113 ? -9.372 8.999 28.056 1.00 96.12 113 GLU A CA 1
ATOM 867 C C . GLU A 1 113 ? -8.417 10.076 28.601 1.00 96.12 113 GLU A C 1
ATOM 869 O O . GLU A 1 113 ? -7.501 10.495 27.889 1.00 96.12 113 GLU A O 1
ATOM 874 N N . ALA A 1 114 ? -8.541 10.444 29.880 1.00 95.00 114 ALA A N 1
ATOM 875 C CA . ALA A 1 114 ? -7.642 11.404 30.524 1.00 95.00 114 ALA A CA 1
ATOM 876 C C . ALA A 1 114 ? -6.176 10.926 30.549 1.00 95.00 114 ALA A C 1
ATOM 878 O O . ALA A 1 114 ? -5.262 11.697 30.253 1.00 95.00 114 ALA A O 1
ATOM 879 N N . TRP A 1 115 ? -5.938 9.643 30.829 1.00 96.88 115 TRP A N 1
ATOM 880 C CA . TRP A 1 115 ? -4.601 9.045 30.844 1.00 96.88 115 TRP A CA 1
ATOM 881 C C . TRP A 1 115 ? -3.928 9.089 29.465 1.00 96.88 115 TRP A C 1
ATOM 883 O O . TRP A 1 115 ? -2.750 9.428 29.354 1.00 96.88 115 TRP A O 1
ATOM 893 N N . LEU A 1 116 ? -4.671 8.824 28.385 1.00 96.31 116 LEU A N 1
ATOM 894 C CA . LEU A 1 116 ? -4.147 8.949 27.020 1.00 96.31 116 LEU A CA 1
ATOM 895 C C . LEU A 1 116 ? -3.760 10.395 26.683 1.00 96.31 116 LEU A C 1
ATOM 897 O O . LEU A 1 116 ? -2.737 10.611 26.026 1.00 96.31 116 LEU A O 1
ATOM 901 N N . ALA A 1 117 ? -4.555 11.371 27.128 1.00 93.94 117 ALA A N 1
ATOM 902 C CA . ALA A 1 117 ? -4.243 12.786 26.952 1.00 93.94 117 ALA A CA 1
ATOM 903 C C . ALA A 1 117 ? -2.970 13.170 27.725 1.00 93.94 117 ALA A C 1
ATOM 905 O O . ALA A 1 117 ? -2.074 13.790 27.153 1.00 93.94 117 ALA A O 1
ATOM 906 N N . ALA A 1 118 ? -2.832 12.709 28.973 1.00 95.38 118 ALA A N 1
ATOM 907 C CA . ALA A 1 118 ? -1.642 12.929 29.799 1.00 95.38 118 ALA A CA 1
ATOM 908 C C . ALA A 1 118 ? -0.367 12.298 29.203 1.00 95.38 118 ALA A C 1
ATOM 910 O O . ALA A 1 118 ? 0.715 12.868 29.309 1.00 95.38 118 ALA A O 1
ATOM 911 N N . LYS A 1 119 ? -0.480 11.166 28.490 1.00 95.06 119 LYS A N 1
ATOM 912 C CA . LYS A 1 119 ? 0.625 10.556 27.716 1.00 95.06 119 LYS A CA 1
ATOM 913 C C . LYS A 1 119 ? 0.905 11.268 26.376 1.00 95.06 119 LYS A C 1
ATOM 915 O O . LYS A 1 119 ? 1.604 10.715 25.522 1.00 95.06 119 LYS A O 1
ATOM 920 N N . GLY A 1 120 ? 0.339 12.455 26.149 1.00 93.81 120 GLY A N 1
ATOM 921 C CA . GLY A 1 120 ? 0.610 13.300 24.983 1.00 93.81 120 GLY A CA 1
ATOM 922 C C . GLY A 1 120 ? 0.001 12.801 23.670 1.00 93.81 120 GLY A C 1
ATOM 923 O O . GLY A 1 120 ? 0.491 13.143 22.592 1.00 93.81 120 GLY A O 1
ATOM 924 N N . LYS A 1 121 ? -1.041 11.957 23.706 1.00 93.06 121 LYS A N 1
ATOM 925 C CA . LYS A 1 121 ? -1.718 11.531 22.471 1.00 93.06 121 LYS A CA 1
ATOM 926 C C . LYS A 1 121 ? -2.516 12.691 21.882 1.00 93.06 121 LYS A C 1
ATOM 928 O O . LYS A 1 121 ? -3.301 13.328 22.574 1.00 93.06 121 LYS A O 1
ATOM 933 N N . SER A 1 122 ? -2.368 12.921 20.574 1.00 89.31 122 SER A N 1
ATOM 934 C CA . SER A 1 122 ? -3.208 13.896 19.874 1.00 89.31 122 SER A CA 1
ATOM 935 C C . SER A 1 122 ? -4.690 13.491 19.949 1.00 89.31 122 SER A C 1
ATOM 937 O O . SER A 1 122 ? -4.978 12.287 19.984 1.00 89.31 122 SER A O 1
ATOM 939 N N . PRO A 1 123 ? -5.644 14.443 19.899 1.00 88.00 123 PRO A N 1
ATOM 940 C CA . PRO A 1 123 ? -7.073 14.144 20.052 1.00 88.00 123 PRO A CA 1
ATOM 941 C C . PRO A 1 123 ? -7.590 13.042 19.112 1.00 88.00 123 PRO A C 1
ATOM 943 O O . PRO A 1 123 ? -8.334 12.151 19.518 1.00 88.00 123 PRO A O 1
ATOM 946 N N . ILE A 1 124 ? -7.136 13.040 17.854 1.00 85.75 124 ILE A N 1
ATOM 947 C CA . ILE A 1 124 ? -7.526 12.036 16.850 1.00 85.75 124 ILE A CA 1
ATOM 948 C C . ILE A 1 124 ? -6.954 10.652 17.191 1.00 85.75 124 ILE A C 1
ATOM 950 O O . ILE A 1 124 ? -7.643 9.632 17.066 1.00 85.75 124 ILE A O 1
ATOM 954 N N . HIS A 1 125 ? -5.687 10.596 17.611 1.00 89.06 125 HIS A N 1
ATOM 955 C CA . HIS A 1 125 ? -5.036 9.335 17.953 1.00 89.06 125 HIS A CA 1
ATOM 956 C C . HIS A 1 125 ? -5.661 8.731 19.215 1.00 89.06 125 HIS A C 1
ATOM 958 O O . HIS A 1 125 ? -5.957 7.535 19.243 1.00 89.06 125 HIS A O 1
ATOM 964 N N . LEU A 1 126 ? -5.921 9.565 20.223 1.00 92.94 126 LEU A N 1
ATOM 965 C CA . LEU A 1 126 ? -6.631 9.191 21.440 1.00 92.94 126 LEU A CA 1
ATOM 966 C C . LEU A 1 126 ? -7.985 8.566 21.105 1.00 92.94 126 LEU A C 1
ATOM 968 O O . LEU A 1 126 ? -8.248 7.434 21.506 1.00 92.94 126 LEU A O 1
ATOM 972 N N . LEU A 1 127 ? -8.813 9.243 20.303 1.00 91.75 127 LEU A N 1
ATOM 973 C CA . LEU A 1 127 ? -10.133 8.735 19.922 1.00 91.75 127 LEU A CA 1
ATOM 974 C C . LEU A 1 127 ? -10.042 7.386 19.197 1.00 91.75 127 LEU A C 1
ATOM 976 O O . LEU A 1 127 ? -10.861 6.489 19.408 1.00 91.75 127 LEU A O 1
ATOM 980 N N . THR A 1 128 ? -9.021 7.223 18.354 1.00 91.56 128 THR A N 1
ATOM 981 C CA . THR A 1 128 ? -8.768 5.981 17.615 1.00 91.56 128 THR A CA 1
ATOM 982 C C . THR A 1 128 ? -8.460 4.806 18.548 1.00 91.56 128 THR A C 1
ATOM 984 O O . THR A 1 128 ? -8.865 3.674 18.248 1.00 91.56 128 THR A O 1
ATOM 987 N N . ILE A 1 129 ? -7.755 5.065 19.655 1.00 95.75 129 ILE A N 1
ATOM 988 C CA . ILE A 1 129 ? -7.481 4.103 20.728 1.00 95.75 129 ILE A CA 1
ATOM 989 C C . ILE A 1 129 ? -8.760 3.836 21.531 1.00 95.75 129 ILE A C 1
ATOM 991 O O . ILE A 1 129 ? -9.206 2.690 21.608 1.00 95.75 129 ILE A O 1
ATOM 995 N N . LEU A 1 130 ? -9.389 4.892 22.053 1.00 96.31 130 LEU A N 1
ATOM 996 C CA . LEU A 1 130 ? -10.564 4.829 22.923 1.00 96.31 130 LEU A CA 1
ATOM 997 C C . LEU A 1 130 ? -11.736 4.089 22.266 1.00 96.31 130 LEU A C 1
ATOM 999 O O . LEU A 1 130 ? -12.349 3.216 22.877 1.00 96.31 130 LEU A O 1
ATOM 1003 N N . THR A 1 131 ? -11.981 4.346 20.977 1.00 95.56 131 THR A N 1
ATOM 1004 C CA . THR A 1 131 ? -13.025 3.661 20.197 1.00 95.56 131 THR A CA 1
ATOM 1005 C C . THR A 1 131 ? -12.875 2.141 20.243 1.00 95.56 131 THR A C 1
ATOM 1007 O O . THR A 1 131 ? -13.875 1.434 20.287 1.00 95.56 131 THR A O 1
ATOM 1010 N N . LYS A 1 132 ? -11.650 1.604 20.236 1.00 96.75 132 LYS A N 1
ATOM 1011 C CA . LYS A 1 132 ? -11.429 0.147 20.210 1.00 96.75 132 LYS A CA 1
ATOM 1012 C C . LYS A 1 132 ? -11.764 -0.496 21.543 1.00 96.75 132 LYS A C 1
ATOM 1014 O O . LYS A 1 132 ? -12.386 -1.553 21.552 1.00 96.75 132 LYS A O 1
ATOM 1019 N N . VAL A 1 133 ? -11.402 0.169 22.638 1.00 97.44 133 VAL A N 1
ATOM 1020 C CA . VAL A 1 133 ? -11.767 -0.258 23.993 1.00 97.44 133 VAL A CA 1
ATOM 1021 C C . VAL A 1 133 ? -13.284 -0.216 24.162 1.00 97.44 133 VAL A C 1
ATOM 1023 O O . VAL A 1 133 ? -13.878 -1.206 24.574 1.00 97.44 133 VAL A O 1
ATOM 1026 N N . ILE A 1 134 ? -13.935 0.874 23.743 1.00 97.00 134 ILE A N 1
ATOM 1027 C CA . ILE A 1 134 ? -15.397 1.010 23.818 1.00 97.00 134 ILE A CA 1
ATOM 1028 C C . ILE A 1 134 ? -16.104 -0.039 22.957 1.00 97.00 134 ILE A C 1
ATOM 1030 O O . ILE A 1 134 ? -17.053 -0.663 23.418 1.00 97.00 134 ILE A O 1
ATOM 1034 N N . VAL A 1 135 ? -15.650 -0.280 21.723 1.00 96.69 135 VAL A N 1
ATOM 1035 C CA . VAL A 1 135 ? -16.232 -1.314 20.854 1.00 96.69 135 VAL A CA 1
ATOM 1036 C C . VAL A 1 135 ? -16.052 -2.709 21.453 1.00 96.69 135 VAL A C 1
ATOM 1038 O O . VAL A 1 135 ? -17.003 -3.483 21.432 1.00 96.69 135 VAL A O 1
ATOM 1041 N N . ALA A 1 136 ? -14.887 -3.021 22.026 1.00 96.69 136 ALA A N 1
ATOM 1042 C CA . ALA A 1 136 ? -14.675 -4.295 22.707 1.00 96.69 136 ALA A CA 1
ATOM 1043 C C . ALA A 1 136 ? -15.599 -4.444 23.925 1.00 96.69 136 ALA A C 1
ATOM 1045 O O . ALA A 1 136 ? -16.248 -5.473 24.064 1.00 96.69 136 ALA A O 1
ATOM 1046 N N . LEU A 1 137 ? -15.741 -3.408 24.758 1.00 96.56 137 LEU A N 1
ATOM 1047 C CA . LEU A 1 137 ? -16.660 -3.420 25.901 1.00 96.56 137 LEU A CA 1
ATOM 1048 C C . LEU A 1 137 ? -18.130 -3.542 25.470 1.00 96.56 137 LEU A C 1
ATOM 1050 O O . LEU A 1 137 ? -18.881 -4.300 26.074 1.00 96.56 137 LEU A O 1
ATOM 1054 N N . ARG A 1 138 ? -18.550 -2.870 24.391 1.00 95.62 138 ARG A N 1
ATOM 1055 C CA . ARG A 1 138 ? -19.892 -3.056 23.809 1.00 95.62 138 ARG A CA 1
ATOM 1056 C C . ARG A 1 138 ? -20.111 -4.496 23.347 1.00 95.62 138 ARG A C 1
ATOM 1058 O O . ARG A 1 138 ? -21.183 -5.048 23.572 1.00 95.62 138 ARG A O 1
ATOM 1065 N N . GLU A 1 139 ? -19.105 -5.105 22.724 1.00 95.25 139 GLU A N 1
ATOM 1066 C CA . GLU A 1 139 ? -19.182 -6.501 22.295 1.00 95.25 139 GLU A CA 1
ATOM 1067 C C . GLU A 1 139 ? -19.292 -7.449 23.498 1.00 95.25 139 GLU A C 1
ATOM 1069 O O . GLU A 1 139 ? -20.136 -8.345 23.480 1.00 95.25 139 GLU A O 1
ATOM 1074 N N . VAL A 1 140 ? -18.519 -7.209 24.566 1.00 94.62 140 VAL A N 1
ATOM 1075 C CA . VAL A 1 140 ? -18.629 -7.940 25.842 1.00 94.62 140 VAL A CA 1
ATOM 1076 C C . VAL A 1 140 ? -20.042 -7.820 26.415 1.00 94.62 140 VAL A C 1
ATOM 1078 O O . VAL A 1 140 ? -20.650 -8.835 26.745 1.00 94.62 140 VAL A O 1
ATOM 1081 N N . ALA A 1 141 ? -20.600 -6.608 26.471 1.00 92.56 141 ALA A N 1
ATOM 1082 C CA . ALA A 1 141 ? -21.961 -6.384 26.957 1.00 92.56 141 ALA A CA 1
ATOM 1083 C C . ALA A 1 141 ? -23.008 -7.127 26.106 1.00 92.56 141 ALA A C 1
ATOM 1085 O O . ALA A 1 141 ? -23.955 -7.693 26.644 1.00 92.56 141 ALA A O 1
ATOM 1086 N N . SER A 1 142 ? -22.819 -7.175 24.782 1.00 91.12 142 SER A N 1
ATOM 1087 C CA . SER A 1 142 ? -23.711 -7.902 23.867 1.00 91.12 142 SER A CA 1
ATOM 1088 C C . SER A 1 142 ? -23.624 -9.428 23.994 1.00 91.12 142 SER A C 1
ATOM 1090 O O . SER A 1 142 ? -24.517 -10.127 23.531 1.00 91.12 142 SER A O 1
ATOM 1092 N N . GLU A 1 143 ? -22.538 -9.961 24.569 1.00 88.62 143 GLU A N 1
ATOM 1093 C CA . GLU A 1 143 ? -22.352 -11.403 24.789 1.00 88.62 143 GLU A CA 1
ATOM 1094 C C . GLU A 1 143 ? -23.312 -11.954 25.849 1.00 88.62 143 GLU A C 1
ATOM 1096 O O . GLU A 1 143 ? -23.580 -13.151 25.861 1.00 88.62 143 GLU A O 1
ATOM 1101 N N . GLY A 1 144 ? -23.797 -11.105 26.761 1.00 83.94 144 GLY A N 1
ATOM 1102 C CA . GLY A 1 144 ? -24.694 -11.504 27.849 1.00 83.94 144 GLY A CA 1
ATOM 1103 C C . GLY A 1 144 ? -24.031 -12.313 28.971 1.00 83.94 144 GLY A C 1
ATOM 1104 O O . GLY A 1 144 ? -24.704 -12.683 29.924 1.00 83.94 144 GLY A O 1
ATOM 1105 N N . ARG A 1 145 ? -22.716 -12.580 28.896 1.00 87.25 145 ARG A N 1
ATOM 1106 C CA . ARG A 1 145 ? -21.958 -13.291 29.949 1.00 87.25 145 ARG A CA 1
ATOM 1107 C C . ARG A 1 145 ? -21.514 -12.398 31.104 1.00 87.25 145 ARG A C 1
ATOM 1109 O O . ARG A 1 145 ? -21.229 -12.903 32.182 1.00 87.25 145 ARG A O 1
ATOM 1116 N N . ILE A 1 146 ? -21.377 -11.099 30.850 1.00 88.44 146 ILE A N 1
ATOM 1117 C CA . ILE A 1 146 ? -20.983 -10.094 31.835 1.00 88.44 146 ILE A CA 1
ATOM 1118 C C . ILE A 1 146 ? -22.037 -8.993 31.818 1.00 88.44 146 ILE A C 1
ATOM 1120 O O . ILE A 1 146 ? -22.331 -8.430 30.761 1.00 88.44 146 ILE A O 1
ATOM 1124 N N . THR A 1 147 ? -22.555 -8.657 32.994 1.00 89.19 147 THR A N 1
ATOM 1125 C CA . THR A 1 147 ? -23.555 -7.602 33.156 1.00 89.19 147 THR A CA 1
ATOM 1126 C C . THR A 1 147 ? -22.887 -6.338 33.676 1.00 89.19 147 THR A C 1
ATOM 1128 O O . THR A 1 147 ? -22.485 -6.260 34.831 1.00 89.19 147 THR A O 1
ATOM 1131 N N . PHE A 1 148 ? -22.776 -5.323 32.821 1.00 92.94 148 PHE A N 1
ATOM 1132 C CA . PHE A 1 148 ? -22.326 -3.996 33.245 1.00 92.94 148 PHE A CA 1
ATOM 1133 C C . PHE A 1 148 ? -23.441 -3.211 33.944 1.00 92.94 148 PHE A C 1
ATOM 1135 O O . PHE A 1 148 ? -24.621 -3.497 33.757 1.00 92.94 148 PHE A O 1
ATOM 1142 N N . SER A 1 149 ? -23.078 -2.195 34.726 1.00 92.94 149 SER A N 1
ATOM 1143 C CA . SER A 1 149 ? -24.049 -1.236 35.271 1.00 92.94 149 SER A CA 1
ATOM 1144 C C . SER A 1 149 ? -24.699 -0.401 34.159 1.00 92.94 149 SER A C 1
ATOM 1146 O O . SER A 1 149 ? -24.095 -0.183 33.103 1.00 92.94 149 SER A O 1
ATOM 1148 N N . ASP A 1 150 ? -25.908 0.118 34.398 1.00 92.31 150 ASP A N 1
ATOM 1149 C CA . ASP A 1 150 ? -26.578 1.037 33.464 1.00 92.31 150 ASP A CA 1
ATOM 1150 C C . ASP A 1 150 ? -25.748 2.288 33.190 1.00 92.31 150 ASP A C 1
ATOM 1152 O O . ASP A 1 150 ? -25.623 2.717 32.044 1.00 92.31 150 ASP A O 1
ATOM 1156 N N . THR A 1 151 ? -25.088 2.822 34.219 1.00 94.62 151 THR A N 1
ATOM 1157 C CA . THR A 1 151 ? -24.180 3.965 34.090 1.00 94.62 151 THR A CA 1
ATOM 1158 C C . THR A 1 151 ? -23.047 3.677 33.105 1.00 94.62 151 THR A C 1
ATOM 1160 O O . THR A 1 151 ? -22.763 4.500 32.233 1.00 94.62 151 THR A O 1
ATOM 1163 N N . LEU A 1 152 ? -22.417 2.496 33.184 1.00 95.44 152 LEU A N 1
ATOM 1164 C CA . LEU A 1 152 ? -21.384 2.111 32.223 1.00 95.44 152 LEU A CA 1
ATOM 1165 C C . LEU A 1 152 ? -21.977 1.869 30.827 1.00 95.44 152 LEU A C 1
ATOM 1167 O O . LEU A 1 152 ? -21.403 2.342 29.850 1.00 95.44 152 LEU A O 1
ATOM 1171 N N . ARG A 1 153 ? -23.129 1.194 30.704 1.00 93.56 153 ARG A N 1
ATOM 1172 C CA . ARG A 1 153 ? -23.800 0.998 29.403 1.00 93.56 153 ARG A CA 1
ATOM 1173 C C . ARG A 1 153 ? -24.095 2.326 28.702 1.00 93.56 153 ARG A C 1
ATOM 1175 O O . ARG A 1 153 ? -23.777 2.468 27.522 1.00 93.56 153 ARG A O 1
ATOM 1182 N N . ASN A 1 154 ? -24.627 3.302 29.436 1.00 94.88 154 ASN A N 1
ATOM 1183 C CA . ASN A 1 154 ? -24.907 4.643 28.928 1.00 94.88 154 ASN A CA 1
ATOM 1184 C C . ASN A 1 154 ? -23.621 5.352 28.492 1.00 94.88 154 ASN A C 1
ATOM 1186 O O . ASN A 1 154 ? -23.566 5.893 27.388 1.00 94.88 154 ASN A O 1
ATOM 1190 N N . ARG A 1 155 ? -22.548 5.274 29.292 1.00 95.50 155 ARG A N 1
ATOM 1191 C CA . ARG A 1 155 ? -21.245 5.846 28.920 1.00 95.50 155 ARG A CA 1
ATOM 1192 C C . ARG A 1 155 ? -20.658 5.206 27.666 1.00 95.50 155 ARG A C 1
ATOM 1194 O O . ARG A 1 155 ? -20.039 5.880 26.841 1.00 95.50 155 ARG A O 1
ATOM 1201 N N . LEU A 1 156 ? -20.855 3.901 27.513 1.00 96.00 156 LEU A N 1
ATOM 1202 C CA . LEU A 1 156 ? -20.415 3.183 26.333 1.00 96.00 156 LEU A CA 1
ATOM 1203 C C . LEU A 1 156 ? -21.216 3.574 25.096 1.00 96.00 156 LEU A C 1
ATOM 1205 O O . LEU A 1 156 ? -20.743 3.229 24.030 1.00 96.00 156 LEU A O 1
ATOM 1209 N N . ALA A 1 157 ? -22.351 4.283 25.153 1.00 93.56 157 ALA A N 1
ATOM 1210 C CA . ALA A 1 157 ? -23.145 4.640 23.967 1.00 93.56 157 ALA A CA 1
ATOM 1211 C C . ALA A 1 157 ? -22.451 5.656 23.032 1.00 93.56 157 ALA A C 1
ATOM 1213 O O . ALA A 1 157 ? -22.678 5.647 21.820 1.00 93.56 157 ALA A O 1
ATOM 1214 N N . TYR A 1 158 ? -21.507 6.443 23.548 1.00 92.25 158 TYR A N 1
ATOM 1215 C CA . TYR A 1 158 ? -20.706 7.421 22.803 1.00 92.25 158 TYR A CA 1
ATOM 1216 C C . TYR A 1 158 ? -19.205 7.211 23.051 1.00 92.25 158 TYR A C 1
ATOM 1218 O O . TYR A 1 158 ? -18.813 6.481 23.959 1.00 92.25 158 TYR A O 1
ATOM 1226 N N . THR A 1 159 ? -18.345 7.795 22.210 1.00 91.19 159 THR A N 1
ATOM 1227 C CA . THR A 1 159 ? -16.894 7.549 22.296 1.00 91.19 159 THR A CA 1
ATOM 1228 C C . THR A 1 159 ? -16.212 8.431 23.341 1.00 91.19 159 THR A C 1
ATOM 1230 O O . THR A 1 159 ? -15.523 7.916 24.213 1.00 91.19 159 THR A O 1
ATOM 1233 N N . THR A 1 160 ? -16.410 9.744 23.280 1.00 90.12 160 THR A N 1
ATOM 1234 C CA . THR A 1 160 ? -15.697 10.739 24.098 1.00 90.12 160 THR A CA 1
ATOM 1235 C C . THR A 1 160 ? -16.693 11.700 24.741 1.00 90.12 160 THR A C 1
ATOM 1237 O O . THR A 1 160 ? -17.750 11.956 24.163 1.00 90.12 160 THR A O 1
ATOM 1240 N N . LEU A 1 161 ? -16.360 12.200 25.933 1.00 86.31 161 LEU A N 1
ATOM 1241 C CA . LEU A 1 161 ? -17.060 13.324 26.574 1.00 86.31 161 LEU A CA 1
ATOM 1242 C C . LEU A 1 161 ? -16.561 14.687 26.071 1.00 86.31 161 LEU A C 1
ATOM 1244 O O . LEU A 1 161 ? -17.229 15.702 26.251 1.00 86.31 161 LEU A O 1
ATOM 1248 N N . THR A 1 162 ? -15.384 14.713 25.452 1.00 84.19 162 THR A N 1
ATOM 1249 C CA . THR A 1 162 ? -14.717 15.935 25.019 1.00 84.19 162 THR A CA 1
ATOM 1250 C C . THR A 1 162 ? -15.272 16.389 23.666 1.00 84.19 162 THR A C 1
ATOM 1252 O O . THR A 1 162 ? -15.371 15.574 22.740 1.00 84.19 162 THR A O 1
ATOM 1255 N N . PRO A 1 163 ? -15.591 17.685 23.488 1.00 81.12 163 PRO A N 1
ATOM 1256 C CA . PRO A 1 163 ? -15.931 18.228 22.181 1.00 81.12 163 PRO A CA 1
ATOM 1257 C C . PRO A 1 163 ? -14.818 17.950 21.171 1.00 81.12 163 PRO A C 1
ATOM 1259 O O . PRO A 1 163 ? -13.649 18.272 21.396 1.00 81.12 163 PRO A O 1
ATOM 1262 N N . MET A 1 164 ? -15.175 17.352 20.037 1.00 72.19 164 MET A N 1
ATOM 1263 C CA . MET A 1 164 ? -14.205 17.122 18.979 1.00 72.19 164 MET A CA 1
ATOM 1264 C C . MET A 1 164 ? -13.953 18.413 18.199 1.00 72.19 164 MET A C 1
ATOM 1266 O O . MET A 1 164 ? -14.914 19.034 17.739 1.00 72.19 164 MET A O 1
ATOM 1270 N N . PRO A 1 165 ? -12.683 18.797 17.971 1.00 72.12 165 PRO A N 1
ATOM 1271 C CA . PRO A 1 165 ? -12.394 19.852 17.016 1.00 72.12 165 PRO A CA 1
ATOM 1272 C C . PRO A 1 165 ? -12.903 19.429 15.636 1.00 72.12 165 PRO A C 1
ATOM 1274 O O . PRO A 1 165 ? -12.824 18.251 15.265 1.00 72.12 165 PRO A O 1
ATOM 1277 N N . ALA A 1 166 ? -13.419 20.393 14.873 1.00 73.44 166 ALA A N 1
ATOM 1278 C CA . ALA A 1 166 ? -13.864 20.142 13.511 1.00 73.44 166 ALA A CA 1
ATOM 1279 C C . ALA A 1 166 ? -12.738 19.476 12.710 1.00 73.44 166 ALA A C 1
ATOM 1281 O O . ALA A 1 166 ? -11.576 19.899 12.767 1.00 73.44 166 ALA A O 1
ATOM 1282 N N . SER A 1 167 ? -13.085 18.426 11.961 1.00 65.12 167 SER A N 1
ATOM 1283 C CA . SER A 1 167 ? -12.153 17.861 10.992 1.00 65.12 167 SER A CA 1
ATOM 1284 C C . SER A 1 167 ? -11.741 18.974 10.033 1.00 65.12 167 SER A C 1
ATOM 1286 O O . SER A 1 167 ? -12.589 19.726 9.556 1.00 65.12 167 SER A O 1
ATOM 1288 N N . ARG A 1 168 ? -10.442 19.076 9.757 1.00 73.50 168 ARG A N 1
ATOM 1289 C CA . ARG A 1 168 ? -9.903 19.894 8.671 1.00 73.50 168 ARG A CA 1
ATOM 1290 C C . ARG A 1 168 ? -9.408 18.929 7.597 1.00 73.50 168 ARG A C 1
ATOM 1292 O O . ARG A 1 168 ? -8.239 18.535 7.648 1.00 73.50 168 ARG A O 1
ATOM 1299 N N . PRO A 1 169 ? -10.293 18.432 6.709 1.00 74.06 169 PRO A N 1
ATOM 1300 C CA . PRO A 1 169 ? -9.864 17.628 5.577 1.00 74.06 169 PRO A CA 1
ATOM 1301 C C . PRO A 1 169 ? -8.793 18.381 4.795 1.00 74.06 169 PRO A C 1
ATOM 1303 O O . PRO A 1 169 ? -8.796 19.609 4.758 1.00 74.06 169 PRO A O 1
ATOM 1306 N N . ARG A 1 170 ? -7.876 17.646 4.167 1.00 74.19 170 ARG A N 1
ATOM 1307 C CA . ARG A 1 170 ? -6.980 18.274 3.197 1.00 74.19 170 ARG A CA 1
ATOM 1308 C C . ARG A 1 170 ? -7.825 18.765 2.032 1.00 74.19 170 ARG A C 1
ATOM 1310 O O . ARG A 1 170 ? -8.628 17.988 1.508 1.00 74.19 170 ARG A O 1
ATOM 1317 N N . ASP A 1 171 ? -7.618 20.013 1.639 1.00 76.94 171 ASP A N 1
ATOM 1318 C CA . ASP A 1 171 ? -8.236 20.537 0.433 1.00 76.94 171 ASP A CA 1
ATOM 1319 C C . ASP A 1 171 ? -7.793 19.709 -0.773 1.00 76.94 171 ASP A C 1
ATOM 1321 O O . ASP A 1 171 ? -6.659 19.218 -0.848 1.00 76.94 171 ASP A O 1
ATOM 1325 N N . ALA A 1 172 ? -8.712 19.533 -1.719 1.00 77.75 172 ALA A N 1
ATOM 1326 C CA . ALA A 1 172 ? -8.348 18.988 -3.012 1.00 77.75 172 ALA A CA 1
ATOM 1327 C C . ALA A 1 172 ? -7.318 19.913 -3.676 1.00 77.75 172 ALA A C 1
ATOM 1329 O O . ALA A 1 172 ? -7.338 21.131 -3.484 1.00 77.75 172 ALA A O 1
ATOM 1330 N N . TYR A 1 173 ? -6.431 19.339 -4.489 1.00 82.12 173 TYR A N 1
ATOM 1331 C CA . TYR A 1 173 ? -5.537 20.148 -5.309 1.00 82.12 173 TYR A CA 1
ATOM 1332 C C . TYR A 1 173 ? -6.342 21.126 -6.165 1.00 82.12 173 TYR A C 1
ATOM 1334 O O . TYR A 1 173 ? -7.374 20.765 -6.737 1.00 82.12 173 TYR A O 1
ATOM 1342 N N . SER A 1 174 ? -5.845 22.359 -6.282 1.00 87.56 174 SER A N 1
ATOM 1343 C CA . SER A 1 174 ? -6.458 23.340 -7.170 1.00 87.56 174 SER A CA 1
ATOM 1344 C C . SER A 1 174 ? -6.443 22.829 -8.620 1.00 87.56 174 SER A C 1
ATOM 1346 O O . SER A 1 174 ? -5.562 22.042 -8.991 1.00 87.56 174 SER A O 1
ATOM 1348 N N . PRO A 1 175 ? -7.366 23.294 -9.485 1.00 88.81 175 PRO A N 1
ATOM 1349 C CA . PRO A 1 175 ? -7.375 22.912 -10.898 1.00 88.81 175 PRO A CA 1
ATOM 1350 C C . PRO A 1 175 ? -6.030 23.153 -11.599 1.00 88.81 175 PRO A C 1
ATOM 1352 O O . PRO A 1 175 ? -5.640 22.383 -12.476 1.00 88.81 175 PRO A O 1
ATOM 1355 N N . TYR A 1 176 ? -5.300 24.188 -11.172 1.00 89.06 176 TYR A N 1
ATOM 1356 C CA . TYR A 1 176 ? -3.960 24.502 -11.654 1.00 89.06 176 TYR A CA 1
ATOM 1357 C C . TYR A 1 176 ? -2.948 23.398 -11.319 1.00 89.06 176 TYR A C 1
ATOM 1359 O O . TYR A 1 176 ? -2.301 22.868 -12.222 1.00 89.06 176 TYR A O 1
ATOM 1367 N N . ILE A 1 177 ? -2.867 22.983 -10.050 1.00 88.88 177 ILE A N 1
ATOM 1368 C CA . ILE A 1 177 ? -1.958 21.907 -9.626 1.00 88.88 177 ILE A CA 1
ATOM 1369 C C . ILE A 1 177 ? -2.347 20.577 -10.279 1.00 88.88 177 ILE A C 1
ATOM 1371 O O . ILE A 1 177 ? -1.492 19.863 -10.798 1.00 88.88 177 ILE A O 1
ATOM 1375 N N . ALA A 1 178 ? -3.644 20.267 -10.348 1.00 89.31 178 ALA A N 1
ATOM 1376 C CA . ALA A 1 178 ? -4.122 19.062 -11.022 1.00 89.31 178 ALA A CA 1
ATOM 1377 C C . ALA A 1 178 ? -3.750 19.038 -12.517 1.00 89.31 178 ALA A C 1
ATOM 1379 O O . ALA A 1 178 ? -3.495 17.970 -13.076 1.00 89.31 178 ALA A O 1
ATOM 1380 N N . ARG A 1 179 ? -3.716 20.201 -13.182 1.00 91.38 179 ARG A N 1
ATOM 1381 C CA . ARG A 1 179 ? -3.253 20.323 -14.569 1.00 91.38 179 ARG A CA 1
ATOM 1382 C C . ARG A 1 179 ? -1.752 20.072 -14.687 1.00 91.38 179 ARG A C 1
ATOM 1384 O O . ARG A 1 179 ? -1.371 19.247 -15.509 1.00 91.38 179 ARG A O 1
ATOM 1391 N N . GLN A 1 180 ? -0.932 20.694 -13.839 1.00 92.88 180 GLN A N 1
ATOM 1392 C CA . GLN A 1 180 ? 0.519 20.477 -13.844 1.00 92.88 180 GLN A CA 1
ATOM 1393 C C . GLN A 1 180 ? 0.887 19.006 -13.634 1.00 92.88 180 GLN A C 1
ATOM 1395 O O . GLN A 1 180 ? 1.662 18.449 -14.406 1.00 92.88 180 GLN A O 1
ATOM 1400 N N . LEU A 1 181 ? 0.268 18.349 -12.646 1.00 91.44 181 LEU A N 1
ATOM 1401 C CA . LEU A 1 181 ? 0.492 16.926 -12.379 1.00 91.44 181 LEU A CA 1
ATOM 1402 C C . LEU A 1 181 ? 0.107 16.051 -13.576 1.00 91.44 181 LEU A C 1
ATOM 1404 O O . LEU A 1 181 ? 0.807 15.093 -13.897 1.00 91.44 181 LEU A O 1
ATOM 1408 N N . ARG A 1 182 ? -0.995 16.383 -14.259 1.00 92.44 182 ARG A N 1
ATOM 1409 C CA . ARG A 1 182 ? -1.439 15.662 -15.456 1.00 92.44 182 ARG A CA 1
ATOM 1410 C C . ARG A 1 182 ? -0.460 15.830 -16.616 1.00 92.44 182 ARG A C 1
ATOM 1412 O O . ARG A 1 182 ? -0.185 14.853 -17.309 1.00 92.44 182 ARG A O 1
ATOM 1419 N N . ASP A 1 183 ? 0.044 17.039 -16.834 1.00 92.44 183 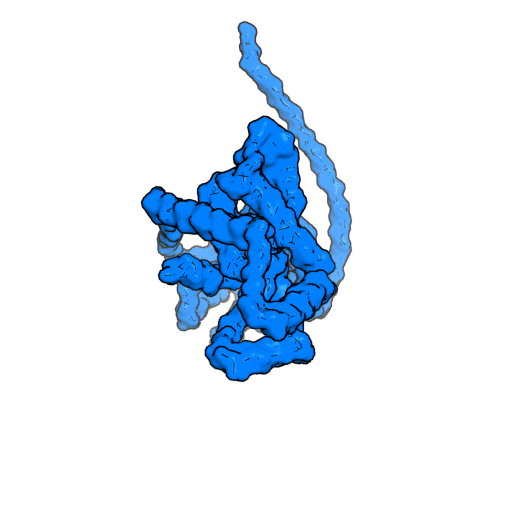ASP A N 1
ATOM 1420 C CA . ASP A 1 183 ? 0.969 17.332 -17.928 1.00 92.44 183 ASP A CA 1
ATOM 1421 C C . ASP A 1 183 ? 2.340 16.678 -17.680 1.00 92.44 183 ASP A C 1
ATOM 1423 O O . ASP A 1 183 ? 2.862 16.011 -18.576 1.00 92.44 183 ASP A O 1
ATOM 1427 N N . ALA A 1 184 ? 2.853 16.745 -16.446 1.00 92.81 184 ALA A N 1
ATOM 1428 C CA . ALA A 1 184 ? 4.066 16.039 -16.028 1.00 92.81 184 ALA A CA 1
ATOM 1429 C C . ALA A 1 184 ? 3.926 14.518 -16.205 1.00 92.81 184 ALA A C 1
ATOM 1431 O O . ALA A 1 184 ? 4.721 13.894 -16.909 1.00 92.81 184 ALA A O 1
ATOM 1432 N N . ALA A 1 185 ? 2.846 13.932 -15.675 1.00 93.88 185 ALA A N 1
ATOM 1433 C CA . ALA A 1 185 ? 2.601 12.500 -15.799 1.00 93.88 185 ALA A CA 1
ATOM 1434 C C . ALA A 1 185 ? 2.488 12.058 -17.267 1.00 93.88 185 ALA A C 1
ATOM 1436 O O . ALA A 1 185 ? 3.031 11.024 -17.641 1.00 93.88 185 ALA A O 1
ATOM 1437 N N . ARG A 1 186 ? 1.838 12.843 -18.137 1.00 93.88 186 ARG A N 1
ATOM 1438 C CA . ARG A 1 186 ? 1.771 12.540 -19.578 1.00 93.88 186 ARG A CA 1
ATOM 1439 C C . ARG A 1 186 ? 3.145 12.551 -20.243 1.00 93.88 186 ARG A C 1
ATOM 1441 O O . ARG A 1 186 ? 3.403 11.681 -21.077 1.00 93.88 186 ARG A O 1
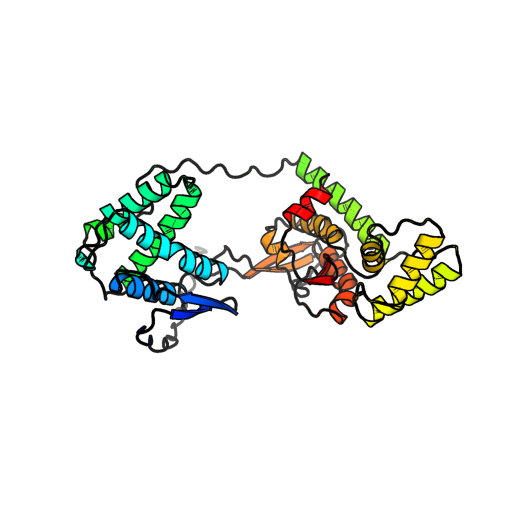ATOM 1448 N N . ALA A 1 187 ? 3.997 13.516 -19.901 1.00 94.00 187 ALA A N 1
ATOM 1449 C CA . ALA A 1 187 ? 5.356 13.592 -20.427 1.00 94.00 187 ALA A CA 1
ATOM 1450 C C . ALA A 1 187 ? 6.192 12.377 -19.991 1.00 94.00 187 ALA A C 1
ATOM 1452 O O . ALA A 1 187 ? 6.830 11.738 -20.830 1.00 94.00 187 ALA A O 1
ATOM 1453 N N . ASP A 1 188 ? 6.123 12.005 -18.710 1.00 94.62 188 ASP A N 1
ATOM 1454 C CA . ASP A 1 188 ? 6.799 10.816 -18.182 1.00 94.62 188 ASP A CA 1
ATOM 1455 C C . ASP A 1 188 ? 6.292 9.528 -18.829 1.00 94.62 188 ASP A C 1
ATOM 1457 O O . ASP A 1 188 ? 7.091 8.713 -19.279 1.00 94.62 188 ASP A O 1
ATOM 1461 N N . ILE A 1 189 ? 4.974 9.354 -18.948 1.00 95.25 189 ILE A N 1
ATOM 1462 C CA . ILE A 1 189 ? 4.368 8.181 -19.594 1.00 95.25 189 ILE A CA 1
ATOM 1463 C C . ILE A 1 189 ? 4.849 8.044 -21.042 1.00 95.25 189 ILE A C 1
ATOM 1465 O O . ILE A 1 189 ? 5.150 6.936 -21.490 1.00 95.25 189 ILE A O 1
ATOM 1469 N N . GLY A 1 190 ? 4.962 9.165 -21.762 1.00 94.31 190 GLY A N 1
ATOM 1470 C CA . GLY A 1 190 ? 5.556 9.202 -23.096 1.00 94.31 190 GLY A CA 1
ATOM 1471 C C . GLY A 1 190 ? 6.977 8.640 -23.106 1.00 94.31 190 GLY A C 1
ATOM 1472 O O . GLY A 1 190 ? 7.247 7.701 -23.854 1.00 94.31 190 GLY A O 1
ATOM 1473 N N . ARG A 1 191 ? 7.851 9.148 -22.225 1.00 94.19 191 ARG A N 1
ATOM 1474 C CA . ARG A 1 191 ? 9.242 8.679 -22.084 1.00 94.19 191 ARG A CA 1
ATOM 1475 C C . ARG A 1 191 ? 9.332 7.206 -21.684 1.00 94.19 191 ARG A C 1
ATOM 1477 O O . ARG A 1 191 ? 10.120 6.466 -22.264 1.00 94.19 191 ARG A O 1
ATOM 1484 N N . ILE A 1 192 ? 8.502 6.763 -20.740 1.00 95.19 192 ILE A N 1
ATOM 1485 C CA . ILE A 1 192 ? 8.456 5.370 -20.279 1.00 95.19 192 ILE A CA 1
ATOM 1486 C C . ILE A 1 192 ? 8.125 4.449 -21.451 1.00 95.19 192 ILE A C 1
ATOM 1488 O O . ILE A 1 192 ? 8.860 3.505 -21.717 1.00 95.19 192 ILE A O 1
ATOM 1492 N N . PHE A 1 193 ? 7.040 4.713 -22.181 1.00 93.50 193 PHE A N 1
ATOM 1493 C CA . PHE A 1 193 ? 6.637 3.836 -23.283 1.00 93.50 193 PHE A CA 1
ATOM 1494 C C . PHE A 1 193 ? 7.560 3.927 -24.493 1.00 93.50 193 PHE A C 1
ATOM 1496 O O . PHE A 1 193 ? 7.723 2.928 -25.190 1.00 93.50 193 PHE A O 1
ATOM 1503 N N . GLN A 1 194 ? 8.188 5.078 -24.726 1.00 93.12 194 GLN A N 1
ATOM 1504 C CA . GLN A 1 194 ? 9.240 5.216 -25.726 1.00 93.12 194 GLN A CA 1
ATOM 1505 C C . GLN A 1 194 ? 10.445 4.327 -25.390 1.00 93.12 194 GLN A C 1
ATOM 1507 O O . GLN A 1 194 ? 10.886 3.579 -26.258 1.00 93.12 194 GLN A O 1
ATOM 1512 N N . ARG A 1 195 ? 10.878 4.284 -24.121 1.00 93.69 195 ARG A N 1
ATOM 1513 C CA . ARG A 1 195 ? 11.983 3.424 -23.656 1.00 93.69 195 ARG A CA 1
ATOM 1514 C C . ARG A 1 195 ? 11.783 1.938 -23.975 1.00 93.69 195 ARG A C 1
ATOM 1516 O O . ARG A 1 195 ? 12.749 1.247 -24.260 1.00 93.69 195 ARG A O 1
ATOM 1523 N N . PHE A 1 196 ? 10.543 1.443 -23.950 1.00 92.06 196 PHE A N 1
ATOM 1524 C CA . PHE A 1 196 ? 10.227 0.047 -24.302 1.00 92.06 196 PHE A CA 1
ATOM 1525 C C . PHE A 1 196 ? 10.080 -0.207 -25.808 1.00 92.06 196 PHE A C 1
ATOM 1527 O O . PHE A 1 196 ? 9.996 -1.362 -26.221 1.00 92.06 196 PHE A O 1
ATOM 1534 N N . ARG A 1 197 ? 9.984 0.844 -26.626 1.00 90.06 197 ARG A N 1
ATOM 1535 C CA . ARG A 1 197 ? 9.902 0.738 -28.092 1.00 90.06 197 ARG A CA 1
ATOM 1536 C C . ARG A 1 197 ? 11.261 0.908 -28.753 1.00 90.06 197 ARG A C 1
ATOM 1538 O O . ARG A 1 197 ? 11.486 0.341 -29.817 1.00 90.06 197 ARG A O 1
ATOM 1545 N N . GLU A 1 198 ? 12.126 1.716 -28.157 1.00 88.69 198 GLU A N 1
ATOM 1546 C CA . GLU A 1 198 ? 13.456 1.982 -28.683 1.00 88.69 198 GLU A CA 1
ATOM 1547 C C . GLU A 1 198 ? 14.387 0.779 -28.497 1.00 88.69 198 GLU A C 1
ATOM 1549 O O . GLU A 1 198 ? 14.312 0.078 -27.482 1.00 88.69 198 GLU A O 1
ATOM 1554 N N . PRO A 1 199 ? 15.287 0.527 -29.465 1.00 81.94 199 PRO A N 1
ATOM 1555 C CA . PRO A 1 199 ? 16.347 -0.439 -29.261 1.00 81.94 199 PRO A CA 1
ATOM 1556 C C . PRO A 1 199 ? 17.250 0.032 -28.118 1.00 81.94 199 PRO A C 1
ATOM 1558 O O . PRO A 1 199 ? 17.514 1.225 -27.960 1.00 81.94 199 PRO A O 1
ATOM 1561 N N . ARG A 1 200 ? 17.750 -0.926 -27.332 1.00 82.69 200 ARG A N 1
ATOM 1562 C CA . ARG A 1 200 ? 18.713 -0.641 -26.263 1.00 82.69 200 ARG A CA 1
ATOM 1563 C C . ARG A 1 200 ? 19.921 0.115 -26.843 1.00 82.69 200 ARG A C 1
ATOM 1565 O O . ARG A 1 200 ? 20.411 -0.285 -27.903 1.00 82.69 200 ARG A O 1
ATOM 1572 N N . PRO A 1 201 ? 20.428 1.158 -26.162 1.00 75.38 201 PRO A N 1
ATOM 1573 C CA . PRO A 1 201 ? 21.660 1.819 -26.553 1.00 75.38 201 PRO A CA 1
ATOM 1574 C C . PRO A 1 201 ? 22.789 0.798 -26.606 1.00 75.38 201 PRO A C 1
ATOM 1576 O O . PRO A 1 201 ? 22.947 -0.017 -25.699 1.00 75.38 201 PRO A O 1
ATOM 1579 N N . VAL A 1 202 ? 23.564 0.836 -27.682 1.00 70.88 202 VAL A N 1
ATOM 1580 C CA . VAL A 1 202 ? 24.692 -0.070 -27.876 1.00 70.88 202 VAL A CA 1
ATOM 1581 C C . VAL A 1 202 ? 25.960 0.657 -27.453 1.00 70.88 202 VAL A C 1
ATOM 1583 O O . VAL A 1 202 ? 26.215 1.767 -27.921 1.00 70.88 202 VAL A O 1
ATOM 1586 N N . ALA A 1 203 ? 26.760 0.042 -26.580 1.00 75.31 203 ALA A N 1
ATOM 1587 C CA . ALA A 1 203 ? 28.070 0.577 -26.230 1.00 75.31 203 ALA A CA 1
ATOM 1588 C C . ALA A 1 203 ? 28.943 0.717 -27.491 1.00 75.31 203 ALA A C 1
ATOM 1590 O O . ALA A 1 203 ? 29.035 -0.211 -28.296 1.00 75.31 203 ALA A O 1
ATOM 1591 N N . THR A 1 204 ? 29.589 1.874 -27.656 1.00 76.94 204 THR A N 1
ATOM 1592 C CA . THR A 1 204 ? 30.479 2.151 -28.799 1.00 76.94 204 THR A CA 1
ATOM 1593 C C . THR A 1 204 ? 31.724 1.259 -28.786 1.00 76.94 204 THR A C 1
ATOM 1595 O O . THR A 1 204 ? 32.250 0.901 -29.834 1.00 76.94 204 THR A O 1
ATOM 1598 N N . ASP A 1 205 ? 32.181 0.891 -27.590 1.00 85.50 205 ASP A N 1
ATOM 1599 C CA . ASP A 1 205 ? 33.285 -0.038 -27.359 1.00 85.50 205 ASP A CA 1
ATOM 1600 C C . ASP A 1 205 ? 32.791 -1.486 -27.513 1.00 85.50 205 ASP A C 1
ATOM 1602 O O . ASP A 1 205 ? 31.855 -1.912 -26.825 1.00 85.50 205 ASP A O 1
ATOM 1606 N N . SER A 1 206 ? 33.426 -2.242 -28.413 1.00 86.69 206 SER A N 1
ATOM 1607 C CA . SER A 1 206 ? 33.033 -3.613 -28.749 1.00 86.69 206 SER A CA 1
ATOM 1608 C C . SER A 1 206 ? 33.126 -4.577 -27.568 1.00 86.69 206 SER A C 1
ATOM 1610 O O . SER A 1 206 ? 32.276 -5.459 -27.442 1.00 86.69 206 SER A O 1
ATOM 1612 N N . ASP A 1 207 ? 34.103 -4.400 -26.679 1.00 87.69 207 ASP A N 1
ATOM 1613 C CA . ASP A 1 207 ? 34.293 -5.278 -25.523 1.00 87.69 207 ASP A CA 1
ATOM 1614 C C . ASP A 1 207 ? 33.231 -5.000 -24.459 1.00 87.69 207 ASP A C 1
ATOM 1616 O O . ASP A 1 207 ? 32.651 -5.927 -23.885 1.00 87.69 207 ASP A O 1
ATOM 1620 N N . LEU A 1 208 ? 32.927 -3.718 -24.218 1.00 90.25 208 LEU A N 1
ATOM 1621 C CA . LEU A 1 208 ? 31.828 -3.343 -23.327 1.00 90.25 208 LEU A CA 1
ATOM 1622 C C . LEU A 1 208 ? 30.491 -3.844 -23.857 1.00 90.25 208 LEU A C 1
ATOM 1624 O O . LEU A 1 208 ? 29.688 -4.344 -23.071 1.00 90.25 208 LEU A O 1
ATOM 1628 N N . LYS A 1 209 ? 30.277 -3.769 -25.173 1.00 90.12 209 LYS A N 1
ATOM 1629 C CA . LYS A 1 209 ? 29.062 -4.270 -25.813 1.00 90.12 209 LYS A CA 1
ATOM 1630 C C . LYS A 1 209 ? 28.855 -5.758 -25.537 1.00 90.12 209 LYS A C 1
ATOM 1632 O O . LYS A 1 209 ? 27.782 -6.139 -25.083 1.00 90.12 209 LYS A O 1
ATOM 1637 N N . VAL A 1 210 ? 29.878 -6.591 -25.740 1.00 92.19 210 VAL A N 1
ATOM 1638 C CA . VAL A 1 210 ? 29.787 -8.042 -25.486 1.00 92.19 210 VAL A CA 1
ATOM 1639 C C . VAL A 1 210 ? 29.456 -8.333 -24.019 1.00 92.19 210 VAL A C 1
ATOM 1641 O O . VAL A 1 210 ? 28.615 -9.187 -23.722 1.00 92.19 210 VAL A O 1
ATOM 1644 N N . LEU A 1 211 ? 30.089 -7.615 -23.088 1.00 93.50 211 LEU A N 1
ATOM 1645 C CA . LEU A 1 211 ? 29.830 -7.774 -21.657 1.00 93.50 211 LEU A CA 1
ATOM 1646 C C . LEU A 1 211 ? 28.411 -7.329 -21.275 1.00 93.50 211 LEU A C 1
ATOM 1648 O O . LEU A 1 211 ? 27.738 -8.019 -20.508 1.00 93.50 211 LEU A O 1
ATOM 1652 N N . GLU A 1 212 ? 27.951 -6.202 -21.812 1.00 93.06 212 GLU A N 1
ATOM 1653 C CA . GLU A 1 212 ? 26.621 -5.650 -21.565 1.00 93.06 212 GLU A CA 1
ATOM 1654 C C . GLU A 1 212 ? 25.519 -6.540 -22.148 1.00 93.06 212 GLU A C 1
ATOM 1656 O O . GLU A 1 212 ? 24.577 -6.889 -21.434 1.00 93.06 212 GLU A O 1
ATOM 1661 N N . ASP A 1 213 ? 25.677 -7.029 -23.379 1.00 92.44 213 ASP A N 1
ATOM 1662 C CA . ASP A 1 213 ? 24.763 -8.003 -23.983 1.00 92.44 213 ASP A CA 1
ATOM 1663 C C . ASP A 1 213 ? 24.722 -9.311 -23.183 1.00 92.44 213 ASP A C 1
ATOM 1665 O O . ASP A 1 213 ? 23.647 -9.862 -22.932 1.00 92.44 213 ASP A O 1
ATOM 1669 N N . GLY A 1 214 ? 25.872 -9.774 -22.685 1.00 93.12 214 GLY A N 1
ATOM 1670 C CA . GLY A 1 214 ? 25.949 -10.936 -21.804 1.00 93.12 214 GLY A CA 1
ATOM 1671 C C . GLY A 1 214 ? 25.203 -10.750 -20.477 1.00 93.12 214 GLY A C 1
ATOM 1672 O O . GLY A 1 214 ? 24.663 -11.726 -19.940 1.00 93.12 214 GLY A O 1
ATOM 1673 N N . VAL A 1 215 ? 25.165 -9.523 -19.949 1.00 94.25 215 VAL A N 1
ATOM 1674 C CA . VAL A 1 215 ? 24.405 -9.152 -18.747 1.00 94.25 215 VAL A CA 1
ATOM 1675 C C . VAL A 1 215 ? 22.913 -9.036 -19.051 1.00 94.25 215 VAL A C 1
ATOM 1677 O O . VAL A 1 215 ? 22.111 -9.575 -18.290 1.00 94.25 215 VAL A O 1
ATOM 1680 N N . HIS A 1 216 ? 22.522 -8.422 -20.167 1.00 94.06 216 HIS A N 1
ATOM 1681 C CA . HIS A 1 216 ? 21.119 -8.344 -20.574 1.00 94.06 216 HIS A CA 1
ATOM 1682 C C . HIS A 1 216 ? 20.510 -9.720 -20.837 1.00 94.06 216 HIS A C 1
ATOM 1684 O O . HIS A 1 216 ? 19.459 -10.017 -20.281 1.00 94.06 216 HIS A O 1
ATOM 1690 N N . ALA A 1 217 ? 21.219 -10.607 -21.540 1.00 93.56 217 ALA A N 1
ATOM 1691 C CA . ALA A 1 217 ? 20.782 -11.992 -21.723 1.00 93.56 217 ALA A CA 1
ATOM 1692 C C . ALA A 1 217 ? 20.597 -12.731 -20.382 1.00 93.56 217 ALA A C 1
ATOM 1694 O O . ALA A 1 217 ? 19.764 -13.625 -20.248 1.00 93.56 217 ALA A O 1
ATOM 1695 N N . ASN A 1 218 ? 21.372 -12.360 -19.359 1.00 93.75 218 ASN A N 1
ATOM 1696 C CA . ASN A 1 218 ? 21.235 -12.922 -18.019 1.00 93.75 218 ASN A CA 1
ATOM 1697 C C . ASN A 1 218 ? 20.004 -12.364 -17.282 1.00 93.75 218 ASN A C 1
ATOM 1699 O O . ASN A 1 218 ? 19.334 -13.114 -16.574 1.00 93.75 218 ASN A O 1
ATOM 1703 N N . ILE A 1 219 ? 19.676 -11.080 -17.475 1.00 94.38 219 ILE A N 1
ATOM 1704 C CA . ILE A 1 219 ? 18.419 -10.486 -16.992 1.00 94.38 219 ILE A CA 1
ATOM 1705 C C . ILE A 1 219 ? 17.225 -11.165 -17.667 1.00 94.38 219 ILE A C 1
ATOM 1707 O O . ILE A 1 219 ? 16.302 -11.557 -16.960 1.00 94.38 219 ILE A O 1
ATOM 1711 N N . ASP A 1 220 ? 17.264 -11.367 -18.985 1.00 93.38 220 ASP A N 1
ATOM 1712 C CA . ASP A 1 220 ? 16.205 -12.058 -19.733 1.00 93.38 220 ASP A CA 1
ATOM 1713 C C . ASP A 1 220 ? 15.990 -13.493 -19.238 1.00 93.38 220 ASP A C 1
ATOM 1715 O O . ASP A 1 220 ? 14.861 -13.974 -19.148 1.00 93.38 220 ASP A O 1
ATOM 1719 N N . ALA A 1 221 ? 17.075 -14.192 -18.896 1.00 93.19 221 ALA A N 1
ATOM 1720 C CA . ALA A 1 221 ? 17.007 -15.571 -18.431 1.00 93.19 221 ALA A CA 1
ATOM 1721 C C . ALA A 1 221 ? 16.554 -15.688 -16.965 1.00 93.19 221 ALA A C 1
ATOM 1723 O O . ALA A 1 221 ? 15.771 -16.574 -16.624 1.00 93.19 221 ALA A O 1
ATOM 1724 N N . ARG A 1 222 ? 17.062 -14.828 -16.073 1.00 91.12 222 ARG A N 1
ATOM 1725 C CA . ARG A 1 222 ? 16.921 -14.989 -14.611 1.00 91.12 222 ARG A CA 1
ATOM 1726 C C . ARG A 1 222 ? 16.018 -13.961 -13.944 1.00 91.12 222 ARG A C 1
ATOM 1728 O O . ARG A 1 222 ? 15.676 -14.118 -12.774 1.00 91.12 222 ARG A O 1
ATOM 1735 N N . GLY A 1 223 ? 15.654 -12.896 -14.639 1.00 91.69 223 GLY A N 1
ATOM 1736 C CA . GLY A 1 223 ? 14.815 -11.817 -14.133 1.00 91.69 223 GLY A CA 1
ATOM 1737 C C . GLY A 1 223 ? 15.542 -10.762 -13.304 1.00 91.69 223 GLY A C 1
ATOM 1738 O O . GLY A 1 223 ? 15.152 -9.598 -13.325 1.00 91.69 223 GLY A O 1
ATOM 1739 N N . ILE A 1 224 ? 16.582 -11.142 -12.559 1.00 91.19 224 ILE A N 1
ATOM 1740 C CA . ILE A 1 224 ? 17.326 -10.242 -11.670 1.00 91.19 224 ILE A CA 1
ATOM 1741 C C . ILE A 1 224 ? 18.831 -10.502 -11.731 1.00 91.19 224 ILE A C 1
ATOM 1743 O O . ILE A 1 224 ? 19.272 -11.644 -11.870 1.00 91.19 224 ILE A O 1
ATOM 1747 N N . LEU A 1 225 ? 19.627 -9.448 -11.540 1.00 89.81 225 LEU A N 1
ATOM 1748 C CA . LEU A 1 225 ? 21.063 -9.577 -11.283 1.00 89.81 225 LEU A CA 1
ATOM 1749 C C . LEU A 1 225 ? 21.337 -9.605 -9.782 1.00 89.81 225 LEU A C 1
ATOM 1751 O O . LEU A 1 225 ? 20.979 -8.685 -9.047 1.00 89.81 225 LEU A O 1
ATOM 1755 N N . LEU A 1 226 ? 22.048 -10.636 -9.334 1.00 83.94 226 LEU A N 1
ATOM 1756 C CA . LEU A 1 226 ? 22.619 -10.660 -7.993 1.00 83.94 226 LEU A CA 1
ATOM 1757 C C . LEU A 1 226 ? 23.926 -9.862 -7.974 1.00 83.94 226 LEU A C 1
ATOM 1759 O O . LEU A 1 226 ? 24.691 -9.872 -8.936 1.00 83.94 226 LEU A O 1
ATOM 1763 N N . HIS A 1 227 ? 24.242 -9.232 -6.843 1.00 80.31 227 HIS A N 1
ATOM 1764 C CA . HIS A 1 227 ? 25.515 -8.522 -6.657 1.00 80.31 227 HIS A CA 1
ATOM 1765 C C . HIS A 1 227 ? 26.750 -9.438 -6.809 1.00 80.31 227 HIS A C 1
ATOM 1767 O O . HIS A 1 227 ? 27.865 -8.968 -7.038 1.00 80.31 227 HIS A O 1
ATOM 1773 N N . THR A 1 228 ? 26.565 -10.754 -6.678 1.00 85.69 228 THR A N 1
ATOM 1774 C CA . THR A 1 228 ? 27.595 -11.781 -6.866 1.00 85.69 228 THR A CA 1
ATOM 1775 C C . THR A 1 228 ? 27.757 -12.237 -8.314 1.00 85.69 228 THR A C 1
ATOM 1777 O O . THR A 1 228 ? 28.674 -13.013 -8.586 1.00 85.69 228 THR A O 1
ATOM 1780 N N . ASP A 1 229 ? 26.914 -11.774 -9.241 1.00 90.06 229 ASP A N 1
ATOM 1781 C CA . ASP A 1 229 ? 26.919 -12.250 -10.620 1.00 90.06 229 ASP A CA 1
ATOM 1782 C C . ASP A 1 229 ? 28.247 -11.931 -11.322 1.00 90.06 229 ASP A C 1
ATOM 1784 O O . ASP A 1 229 ? 28.693 -10.782 -11.382 1.00 90.06 229 ASP A O 1
ATOM 1788 N N . ARG A 1 230 ? 28.901 -12.975 -11.848 1.00 92.25 230 ARG A N 1
ATOM 1789 C CA . ARG A 1 230 ? 30.231 -12.865 -12.460 1.00 92.25 230 ARG A CA 1
ATOM 1790 C C . ARG A 1 230 ? 30.220 -11.981 -13.706 1.00 92.25 230 ARG A C 1
ATOM 1792 O O . ARG A 1 230 ? 31.158 -11.210 -13.885 1.00 92.25 230 ARG A O 1
ATOM 1799 N N . LYS A 1 231 ? 29.168 -12.054 -14.533 1.00 91.75 231 LYS A N 1
ATOM 1800 C CA . LYS A 1 231 ? 29.051 -11.237 -15.751 1.00 91.75 231 LYS A CA 1
ATOM 1801 C C . LYS A 1 231 ? 28.867 -9.769 -15.389 1.00 91.75 231 LYS A C 1
ATOM 1803 O O . LYS A 1 231 ? 29.528 -8.905 -15.955 1.00 91.75 231 LYS A O 1
ATOM 1808 N N . TYR A 1 232 ? 28.041 -9.497 -14.378 1.00 92.88 232 TYR A N 1
ATOM 1809 C CA . TYR A 1 232 ? 27.854 -8.137 -13.880 1.00 92.88 232 TYR A CA 1
ATOM 1810 C C . TYR A 1 232 ? 29.139 -7.563 -13.261 1.00 92.88 232 TYR A C 1
ATOM 1812 O O . TYR A 1 232 ? 29.515 -6.432 -13.559 1.00 92.88 232 TYR A O 1
ATOM 1820 N N . LYS A 1 233 ? 29.875 -8.352 -12.464 1.00 93.94 233 LYS A N 1
ATOM 1821 C CA . LYS A 1 233 ? 31.178 -7.939 -11.912 1.00 93.94 233 LYS A CA 1
ATOM 1822 C C . LYS A 1 233 ? 32.218 -7.658 -12.998 1.00 93.94 233 LYS A C 1
ATOM 1824 O O . LYS A 1 233 ? 32.936 -6.667 -12.886 1.00 93.94 233 LYS A O 1
ATOM 1829 N N . ALA A 1 234 ? 32.282 -8.491 -14.037 1.00 93.75 234 ALA A N 1
ATOM 1830 C CA . ALA A 1 234 ? 33.176 -8.280 -15.173 1.00 93.75 234 ALA A CA 1
ATOM 1831 C C . ALA A 1 234 ? 32.855 -6.965 -15.904 1.00 93.75 234 ALA A C 1
ATOM 1833 O O . ALA A 1 234 ? 33.757 -6.167 -16.150 1.00 93.75 234 ALA A O 1
ATOM 1834 N N . LEU A 1 235 ? 31.570 -6.687 -16.153 1.00 93.75 235 LEU A N 1
ATOM 1835 C CA . LEU A 1 235 ? 31.122 -5.428 -16.751 1.00 93.75 235 LEU A CA 1
ATOM 1836 C C . LEU A 1 235 ? 31.472 -4.213 -15.876 1.00 93.75 235 LEU A C 1
ATOM 1838 O O . LEU A 1 235 ? 32.012 -3.229 -16.375 1.00 93.75 235 LEU A O 1
ATOM 1842 N N . LEU A 1 236 ? 31.224 -4.281 -14.564 1.00 93.31 236 LEU A N 1
ATOM 1843 C CA . LEU A 1 236 ? 31.584 -3.201 -13.637 1.00 93.31 236 LEU A CA 1
ATOM 1844 C C . LEU A 1 236 ? 33.092 -2.937 -13.599 1.00 93.31 236 LEU A C 1
ATOM 1846 O O . LEU A 1 236 ? 33.516 -1.783 -13.544 1.00 93.31 236 LEU A O 1
ATOM 1850 N N . HIS A 1 237 ? 33.906 -3.993 -13.632 1.00 93.81 237 HIS A N 1
ATOM 1851 C CA . HIS A 1 237 ? 35.356 -3.859 -13.695 1.00 93.81 237 HIS A CA 1
ATOM 1852 C C . HIS A 1 237 ? 35.796 -3.188 -15.004 1.00 93.81 237 HIS A C 1
ATOM 1854 O O . HIS A 1 237 ? 36.524 -2.198 -14.961 1.00 93.81 237 HIS A O 1
ATOM 1860 N N . ALA A 1 238 ? 35.288 -3.653 -16.149 1.00 93.06 238 ALA A N 1
ATOM 1861 C CA . ALA A 1 238 ? 35.611 -3.093 -17.461 1.00 93.06 238 ALA A CA 1
ATOM 1862 C C . ALA A 1 238 ? 35.216 -1.610 -17.591 1.00 93.06 238 ALA A C 1
ATOM 1864 O O . ALA A 1 238 ? 35.970 -0.821 -18.165 1.00 93.06 238 ALA A O 1
ATOM 1865 N N . ARG A 1 239 ? 34.071 -1.217 -17.013 1.00 93.38 239 ARG A N 1
ATOM 1866 C CA . ARG A 1 239 ? 33.631 0.185 -16.912 1.00 93.38 239 ARG A CA 1
ATOM 1867 C C . ARG A 1 239 ? 34.562 1.017 -16.034 1.00 93.38 239 ARG A C 1
ATOM 1869 O O . ARG A 1 239 ? 34.959 2.105 -16.439 1.00 93.38 239 ARG A O 1
ATOM 1876 N N . ARG A 1 240 ? 34.950 0.494 -14.864 1.00 93.44 240 ARG A N 1
ATOM 1877 C CA . ARG A 1 240 ? 35.860 1.179 -13.931 1.00 93.44 240 ARG A CA 1
ATOM 1878 C C . ARG A 1 240 ? 37.222 1.457 -14.563 1.00 93.44 240 ARG A C 1
ATOM 1880 O O . ARG A 1 240 ? 37.722 2.564 -14.421 1.00 93.44 240 ARG A O 1
ATOM 1887 N N . VAL A 1 241 ? 37.796 0.482 -15.271 1.00 93.69 241 VAL A N 1
ATOM 1888 C CA . VAL A 1 241 ? 39.088 0.641 -15.970 1.00 93.69 241 VAL A CA 1
ATOM 1889 C C . VAL A 1 241 ? 39.030 1.758 -17.020 1.00 93.69 241 VAL A C 1
ATOM 1891 O O . VAL A 1 241 ? 40.024 2.433 -17.251 1.00 93.69 241 VAL A O 1
ATOM 1894 N N . ARG A 1 242 ? 37.851 2.011 -17.599 1.00 91.75 242 ARG A N 1
ATOM 1895 C CA . ARG A 1 242 ? 37.596 3.094 -18.563 1.00 91.75 242 ARG A CA 1
ATOM 1896 C C . ARG A 1 242 ? 37.143 4.411 -17.915 1.00 91.75 242 ARG A C 1
ATOM 1898 O O . ARG A 1 242 ? 36.700 5.310 -18.619 1.00 91.75 242 ARG A O 1
ATOM 1905 N N . GLY A 1 243 ? 37.186 4.522 -16.585 1.00 91.62 243 GLY A N 1
ATOM 1906 C CA . GLY A 1 243 ? 36.746 5.721 -15.861 1.00 91.62 243 GLY A CA 1
ATOM 1907 C C . GLY A 1 243 ? 35.236 5.992 -15.925 1.00 91.62 243 GLY A C 1
ATOM 1908 O O . GLY A 1 243 ? 34.799 7.093 -15.604 1.00 91.62 243 GLY A O 1
ATOM 1909 N N . LEU A 1 244 ? 34.420 5.012 -16.331 1.00 90.62 244 LEU A N 1
ATOM 1910 C CA . LEU A 1 244 ? 32.972 5.181 -16.460 1.00 90.62 244 LEU A CA 1
ATOM 1911 C C . LEU A 1 244 ? 32.273 5.021 -15.104 1.00 90.62 244 LEU A C 1
ATOM 1913 O O . LEU A 1 244 ? 32.471 4.026 -14.396 1.00 90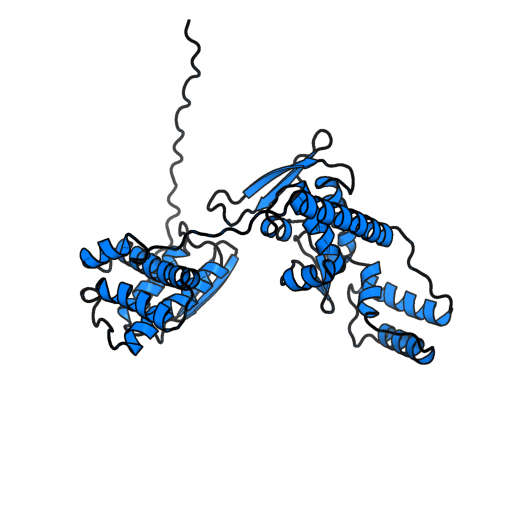.62 244 LEU A O 1
ATOM 1917 N N . SER A 1 245 ? 31.378 5.960 -14.777 1.00 88.62 245 SER A N 1
ATOM 1918 C CA . SER A 1 245 ? 30.538 5.852 -13.580 1.00 88.62 245 SER A CA 1
ATOM 1919 C C . SER A 1 245 ? 29.655 4.603 -13.640 1.00 88.62 245 SER A C 1
ATOM 1921 O O . SER A 1 245 ? 29.140 4.212 -14.691 1.00 88.62 245 SER A O 1
ATOM 1923 N N . SER A 1 246 ? 29.485 3.960 -12.489 1.00 86.56 246 SER A N 1
ATOM 1924 C CA . SER A 1 246 ? 28.575 2.823 -12.307 1.00 86.56 246 SER A CA 1
ATOM 1925 C C . SER A 1 246 ? 27.484 3.117 -11.275 1.00 86.56 246 SER A C 1
ATOM 1927 O O . SER A 1 246 ? 26.813 2.201 -10.795 1.00 86.56 246 SER A O 1
ATOM 1929 N N . GLU A 1 247 ? 27.303 4.391 -10.926 1.00 87.19 247 GLU A N 1
ATOM 1930 C CA . GLU A 1 247 ? 26.225 4.823 -10.046 1.00 87.19 247 GLU A CA 1
ATOM 1931 C C . GLU A 1 247 ? 24.866 4.467 -10.663 1.00 87.19 247 GLU A C 1
ATOM 1933 O O . GLU A 1 247 ? 24.619 4.709 -11.843 1.00 87.19 247 GLU A O 1
ATOM 1938 N N . ASN A 1 248 ? 24.000 3.819 -9.878 1.00 84.56 248 ASN A N 1
ATOM 1939 C CA . ASN A 1 248 ? 22.684 3.327 -10.307 1.00 84.56 248 ASN A CA 1
ATOM 1940 C C . ASN A 1 248 ? 22.689 2.418 -11.553 1.00 84.56 248 ASN A C 1
ATOM 1942 O O . ASN A 1 248 ? 21.629 2.110 -12.096 1.00 84.56 248 ASN A O 1
ATOM 1946 N N . PHE A 1 249 ? 23.847 1.908 -11.983 1.00 89.19 249 PHE A N 1
ATOM 1947 C CA . PHE A 1 249 ? 23.967 1.201 -13.258 1.00 89.19 249 PHE A CA 1
ATOM 1948 C C . PHE A 1 249 ? 23.175 -0.115 -13.289 1.00 89.19 249 PHE A C 1
ATOM 1950 O O . PHE A 1 249 ? 22.500 -0.413 -14.269 1.00 89.19 249 PHE A O 1
ATOM 1957 N N . CYS A 1 250 ? 23.135 -0.858 -12.175 1.00 89.62 250 CYS A N 1
ATOM 1958 C CA . CYS A 1 250 ? 22.250 -2.023 -12.043 1.00 89.62 250 CYS A CA 1
ATOM 1959 C C . CYS A 1 250 ? 20.777 -1.654 -12.275 1.00 89.62 250 CYS A C 1
ATOM 1961 O O . CYS A 1 250 ? 20.037 -2.400 -12.916 1.00 89.62 250 CYS A O 1
ATOM 1963 N N . HIS A 1 251 ? 20.345 -0.505 -11.753 1.00 89.69 251 HIS A N 1
ATOM 1964 C CA . HIS A 1 251 ? 18.977 -0.030 -11.917 1.00 89.69 251 HIS A CA 1
ATOM 1965 C C . HIS A 1 251 ? 18.690 0.345 -13.374 1.00 89.69 251 HIS A C 1
ATOM 1967 O O . HIS A 1 251 ? 17.658 -0.053 -13.904 1.00 89.69 251 HIS A O 1
ATOM 1973 N N . GLN A 1 252 ? 19.634 1.014 -14.042 1.00 90.00 252 GLN A N 1
ATOM 1974 C CA . GLN A 1 252 ? 19.536 1.360 -15.464 1.00 90.00 252 GLN A CA 1
ATOM 1975 C C . GLN A 1 252 ? 19.440 0.112 -16.353 1.00 90.00 252 GLN A C 1
ATOM 1977 O O . GLN A 1 252 ? 18.555 0.039 -17.201 1.00 90.00 252 GLN A O 1
ATOM 1982 N N . LEU A 1 253 ? 20.273 -0.908 -16.107 1.00 92.00 253 LEU A N 1
ATOM 1983 C CA . LEU A 1 253 ? 20.230 -2.175 -16.847 1.00 92.00 253 LEU A CA 1
ATOM 1984 C C . LEU A 1 253 ? 18.857 -2.854 -16.752 1.00 92.00 253 LEU A C 1
ATOM 1986 O O . LEU A 1 253 ? 18.331 -3.310 -17.764 1.00 92.00 253 LEU A O 1
ATOM 1990 N N . HIS A 1 254 ? 18.252 -2.888 -15.559 1.00 94.06 254 HIS A N 1
ATOM 1991 C CA . HIS A 1 254 ? 16.905 -3.443 -15.381 1.00 94.06 254 HIS A CA 1
ATOM 1992 C C . HIS A 1 254 ? 15.806 -2.527 -15.932 1.00 94.06 254 HIS A C 1
ATOM 1994 O O . HIS A 1 254 ? 14.763 -3.032 -16.336 1.00 94.06 254 HIS A O 1
ATOM 2000 N N . GLY A 1 255 ? 16.020 -1.208 -15.985 1.00 93.19 255 GLY A N 1
ATOM 2001 C CA . GLY A 1 255 ? 15.063 -0.244 -16.541 1.00 93.19 255 GLY A CA 1
ATOM 2002 C C . GLY A 1 255 ? 14.763 -0.455 -18.030 1.00 93.19 255 GLY A C 1
ATOM 2003 O O . GLY A 1 255 ? 13.679 -0.097 -18.491 1.00 93.19 255 GLY A O 1
ATOM 2004 N N . TRP A 1 256 ? 15.677 -1.094 -18.767 1.00 92.94 256 TRP A N 1
ATOM 2005 C CA . TRP A 1 256 ? 15.458 -1.528 -20.154 1.00 92.94 256 TRP A CA 1
ATOM 2006 C C . TRP A 1 256 ? 14.552 -2.754 -20.288 1.00 92.94 256 TRP A C 1
ATOM 2008 O O . TRP A 1 256 ? 14.003 -2.999 -21.356 1.00 92.94 256 TRP A O 1
ATOM 2018 N N . HIS A 1 257 ? 14.401 -3.528 -19.215 1.00 93.50 257 HIS A N 1
ATOM 2019 C CA . HIS A 1 257 ? 13.646 -4.784 -19.201 1.00 93.50 257 HIS A CA 1
ATOM 2020 C C . HIS A 1 257 ? 12.296 -4.635 -18.507 1.00 93.50 257 HIS A C 1
ATOM 2022 O O . HIS A 1 257 ? 11.311 -5.263 -18.892 1.00 93.50 257 HIS A O 1
ATOM 2028 N N . TYR A 1 258 ? 12.243 -3.797 -17.473 1.00 95.56 258 TYR A N 1
ATOM 2029 C CA . TYR A 1 258 ? 11.120 -3.703 -16.553 1.00 95.56 258 TYR A CA 1
ATOM 2030 C C . TYR A 1 258 ? 10.785 -2.252 -16.233 1.00 95.56 258 TYR A C 1
ATOM 2032 O O . TYR A 1 258 ? 11.624 -1.355 -16.321 1.00 95.56 258 TYR A O 1
ATOM 2040 N N . LEU A 1 259 ? 9.543 -2.023 -15.800 1.00 95.75 259 LEU A N 1
ATOM 2041 C CA . LEU A 1 259 ? 9.216 -0.790 -15.093 1.00 95.75 259 LEU A CA 1
ATOM 2042 C C . LEU A 1 259 ? 10.112 -0.679 -13.860 1.00 95.75 259 LEU A C 1
ATOM 2044 O O . LEU A 1 259 ? 10.328 -1.660 -13.151 1.00 95.75 259 LEU A O 1
ATOM 2048 N N . THR A 1 260 ? 10.609 0.512 -13.583 1.00 92.44 260 THR A N 1
ATOM 2049 C CA . THR A 1 260 ? 11.302 0.863 -12.347 1.00 92.44 260 THR A CA 1
ATOM 2050 C C . THR A 1 260 ? 10.298 1.343 -11.306 1.00 92.44 260 THR A C 1
ATOM 2052 O O . THR A 1 260 ? 9.154 1.673 -11.622 1.00 92.44 260 THR A O 1
ATOM 2055 N N . SER A 1 261 ? 10.714 1.418 -10.044 1.00 88.81 261 SER A N 1
ATOM 2056 C CA . SER A 1 261 ? 9.890 2.017 -8.989 1.00 88.81 261 SER A CA 1
ATOM 2057 C C . SER A 1 261 ? 9.492 3.469 -9.278 1.00 88.81 261 SER A C 1
ATOM 2059 O O . SER A 1 261 ? 8.425 3.888 -8.836 1.00 88.81 261 SER A O 1
ATOM 2061 N N . GLN A 1 262 ? 10.315 4.219 -10.019 1.00 87.94 262 GLN A N 1
ATOM 2062 C CA . GLN A 1 262 ? 10.025 5.605 -10.398 1.00 87.94 262 GLN A CA 1
ATOM 2063 C C . GLN A 1 262 ? 8.966 5.685 -11.502 1.00 87.94 262 GLN A C 1
ATOM 2065 O O . GLN A 1 262 ? 8.094 6.543 -11.438 1.00 87.94 262 GLN A O 1
ATOM 2070 N N . ASP A 1 263 ? 8.964 4.747 -12.455 1.00 93.12 263 ASP A N 1
ATOM 2071 C CA . ASP A 1 263 ? 7.999 4.754 -13.566 1.00 93.12 263 ASP A CA 1
ATOM 2072 C C . ASP A 1 263 ? 6.550 4.534 -13.099 1.00 93.12 263 ASP A C 1
ATOM 2074 O O . ASP A 1 263 ? 5.604 4.987 -13.740 1.00 93.12 263 ASP A O 1
ATOM 2078 N N . VAL A 1 264 ? 6.350 3.832 -11.977 1.00 92.94 264 VAL A N 1
ATOM 2079 C CA . VAL A 1 264 ? 5.008 3.513 -11.460 1.00 92.94 264 VAL A CA 1
ATOM 2080 C C . VAL A 1 264 ? 4.255 4.767 -11.002 1.00 92.94 264 VAL A C 1
ATOM 2082 O O . VAL A 1 264 ? 3.032 4.830 -11.128 1.00 92.94 264 VAL A O 1
ATOM 2085 N N . ILE A 1 265 ? 4.963 5.772 -10.485 1.00 90.25 265 ILE A N 1
ATOM 2086 C CA . ILE A 1 265 ? 4.357 6.976 -9.902 1.00 90.25 265 ILE A CA 1
ATOM 2087 C C . ILE A 1 265 ? 3.570 7.804 -10.927 1.00 90.25 265 ILE A C 1
ATOM 2089 O O . ILE A 1 265 ? 2.368 7.981 -10.709 1.00 90.25 265 ILE A O 1
ATOM 2093 N N . PRO A 1 266 ? 4.148 8.253 -12.058 1.00 93.38 266 PRO A N 1
ATOM 2094 C CA . PRO A 1 266 ? 3.397 9.010 -13.057 1.00 93.38 266 PRO A CA 1
ATOM 2095 C C . PRO A 1 266 ? 2.241 8.192 -13.650 1.00 93.38 266 PRO A C 1
ATOM 2097 O O . PRO A 1 266 ? 1.161 8.741 -13.872 1.00 93.38 266 PRO A O 1
ATOM 2100 N N . LEU A 1 267 ? 2.407 6.872 -13.825 1.00 94.88 267 LEU A N 1
ATOM 2101 C CA . LEU A 1 267 ? 1.332 5.975 -14.273 1.00 94.88 267 LEU A CA 1
ATOM 2102 C C . LEU A 1 267 ? 0.140 5.985 -13.301 1.00 94.88 267 LEU A C 1
ATOM 2104 O O . LEU A 1 267 ? -1.013 6.104 -13.719 1.00 94.88 267 LEU A O 1
ATOM 2108 N N . MET A 1 268 ? 0.411 5.891 -11.997 1.00 92.50 268 MET A N 1
ATOM 2109 C CA . MET A 1 268 ? -0.620 5.902 -10.960 1.00 92.50 268 MET A CA 1
ATOM 2110 C C . MET A 1 268 ? -1.280 7.264 -10.776 1.00 92.50 268 MET A C 1
ATOM 2112 O O . MET A 1 268 ? -2.501 7.325 -10.631 1.00 92.50 268 MET A O 1
ATOM 2116 N N . VAL A 1 269 ? -0.495 8.344 -10.774 1.00 91.44 269 VAL A N 1
ATOM 2117 C CA . VAL A 1 269 ? -1.012 9.712 -10.642 1.00 91.44 269 VAL A CA 1
ATOM 2118 C C . VAL A 1 269 ? -1.927 10.036 -11.814 1.00 91.44 269 VAL A C 1
ATOM 2120 O O . VAL A 1 269 ? -3.042 10.511 -11.605 1.00 91.44 269 VAL A O 1
ATOM 2123 N N . PHE A 1 270 ? -1.511 9.700 -13.037 1.00 93.75 270 PHE A N 1
ATOM 2124 C CA . PHE A 1 270 ? -2.353 9.862 -14.215 1.00 93.75 270 PHE A CA 1
ATOM 2125 C C . PHE A 1 270 ? -3.661 9.077 -14.093 1.00 93.75 270 PHE A C 1
ATOM 2127 O O . PHE A 1 270 ? -4.737 9.635 -14.309 1.00 93.75 270 PHE A O 1
ATOM 2134 N N . LEU A 1 271 ? -3.583 7.800 -13.703 1.00 94.94 271 LEU A N 1
ATOM 2135 C CA . LEU A 1 271 ? -4.767 6.960 -13.554 1.00 94.94 271 LEU A CA 1
ATOM 2136 C C . LEU A 1 271 ? -5.735 7.531 -12.511 1.00 94.94 271 LEU A C 1
ATOM 2138 O O . LEU A 1 271 ? -6.928 7.634 -12.789 1.00 94.94 271 LEU A O 1
ATOM 2142 N N . ALA A 1 272 ? -5.241 7.953 -11.346 1.00 92.75 272 ALA A N 1
ATOM 2143 C CA . ALA A 1 272 ? -6.064 8.560 -10.301 1.00 92.75 272 ALA A CA 1
ATOM 2144 C C . ALA A 1 272 ? -6.718 9.874 -10.771 1.00 92.75 272 ALA A C 1
ATOM 2146 O O . ALA A 1 272 ? -7.911 10.075 -10.551 1.00 92.75 272 ALA A O 1
ATOM 2147 N N . LEU A 1 273 ? -5.978 10.741 -11.472 1.00 92.00 273 LEU A N 1
ATOM 2148 C CA . LEU A 1 273 ? -6.489 12.027 -11.963 1.00 92.00 273 LEU A CA 1
ATOM 2149 C C . LEU A 1 273 ? -7.522 11.892 -13.091 1.00 92.00 273 LEU A C 1
ATOM 2151 O O . LEU A 1 273 ? -8.435 12.711 -13.169 1.00 92.00 273 LEU A O 1
ATOM 2155 N N . GLU A 1 274 ? -7.382 10.906 -13.978 1.00 93.44 274 GLU A N 1
ATOM 2156 C CA . GLU A 1 274 ? -8.312 10.709 -15.102 1.00 93.44 274 GLU A CA 1
ATOM 2157 C C . GLU A 1 274 ? -9.565 9.912 -14.721 1.00 93.44 274 GLU A C 1
ATOM 2159 O O . GLU A 1 274 ? -10.564 9.968 -15.435 1.00 93.44 274 GLU A O 1
ATOM 2164 N N . THR A 1 275 ? -9.522 9.155 -13.622 1.00 93.44 275 THR A N 1
ATOM 2165 C CA . THR A 1 275 ? -10.633 8.286 -13.198 1.00 93.44 275 THR A CA 1
ATOM 2166 C C . THR A 1 275 ? -11.327 8.754 -11.923 1.00 93.44 275 THR A C 1
ATOM 2168 O O . THR A 1 275 ? -12.458 8.353 -11.664 1.00 93.44 275 THR A O 1
ATOM 2171 N N . GLY A 1 276 ? -10.662 9.572 -11.102 1.00 90.12 276 GLY A N 1
ATOM 2172 C CA . GLY A 1 276 ? -11.122 9.901 -9.753 1.00 90.12 276 GLY A CA 1
ATOM 2173 C C . GLY A 1 276 ? -11.044 8.726 -8.772 1.00 90.12 276 GLY A C 1
ATOM 2174 O O . GLY A 1 276 ? -11.574 8.826 -7.664 1.00 90.12 276 GLY A O 1
ATOM 2175 N N . LEU A 1 277 ? -10.408 7.609 -9.154 1.00 90.69 277 LEU A N 1
ATOM 2176 C CA . LEU A 1 277 ? -10.183 6.484 -8.252 1.00 90.69 277 LEU A CA 1
ATOM 2177 C C . LEU A 1 277 ? -9.288 6.911 -7.091 1.00 90.69 277 LEU A C 1
ATOM 2179 O O . LEU A 1 277 ? -8.288 7.610 -7.266 1.00 90.69 277 LEU A O 1
ATOM 2183 N N . GLU A 1 278 ? -9.628 6.439 -5.893 1.00 87.06 278 GLU A N 1
ATOM 2184 C CA . GLU A 1 278 ? -8.759 6.633 -4.740 1.00 87.06 278 GLU A CA 1
ATOM 2185 C C . GLU A 1 278 ? -7.409 5.942 -4.972 1.00 87.06 278 GLU A C 1
ATOM 2187 O O . GLU A 1 278 ? -7.348 4.846 -5.536 1.00 87.06 278 GLU A O 1
ATOM 2192 N N . ILE A 1 279 ? -6.316 6.556 -4.515 1.00 85.38 279 ILE A N 1
ATOM 2193 C CA . ILE A 1 279 ? -4.968 6.042 -4.786 1.00 85.38 279 ILE A CA 1
ATOM 2194 C C . ILE A 1 279 ? -4.775 4.623 -4.227 1.00 85.38 279 ILE A C 1
ATOM 2196 O O . ILE A 1 279 ? -4.103 3.795 -4.839 1.00 85.38 279 ILE A O 1
ATOM 2200 N N . GLU A 1 280 ? -5.428 4.294 -3.109 1.00 84.44 280 GLU A N 1
ATOM 2201 C CA . GLU A 1 280 ? -5.433 2.954 -2.521 1.00 84.44 280 GLU A CA 1
ATOM 2202 C C . GLU A 1 280 ? -6.150 1.919 -3.396 1.00 84.44 280 GLU A C 1
ATOM 2204 O O . GLU A 1 280 ? -5.743 0.754 -3.435 1.00 84.44 280 GLU A O 1
ATOM 2209 N N . CYS A 1 281 ? -7.176 2.339 -4.137 1.00 90.06 281 CYS A N 1
ATOM 2210 C CA . CYS A 1 281 ? -7.837 1.502 -5.133 1.00 90.06 281 CYS A CA 1
ATOM 2211 C C . CYS A 1 281 ? -6.893 1.274 -6.320 1.00 90.06 281 CYS A C 1
ATOM 2213 O O . CYS A 1 281 ? -6.663 0.124 -6.689 1.00 90.06 281 CYS A O 1
ATOM 2215 N N . CYS A 1 282 ? -6.250 2.331 -6.837 1.00 92.06 282 CYS A N 1
ATOM 2216 C CA . CYS A 1 282 ? -5.254 2.215 -7.907 1.00 92.06 282 CYS A CA 1
ATOM 2217 C C . CYS A 1 282 ? -4.132 1.236 -7.534 1.00 92.06 282 CYS A C 1
ATOM 2219 O O . CYS A 1 282 ? -3.812 0.351 -8.320 1.00 92.06 282 CYS A O 1
ATOM 2221 N N . MET A 1 283 ? -3.580 1.319 -6.316 1.00 88.50 283 MET A N 1
ATOM 2222 C CA . MET A 1 283 ? -2.505 0.430 -5.839 1.00 88.50 283 MET A CA 1
ATOM 2223 C C . MET A 1 283 ? -2.883 -1.059 -5.807 1.00 88.50 283 MET A C 1
ATOM 2225 O O . MET A 1 283 ? -2.003 -1.924 -5.868 1.00 88.50 283 MET A O 1
ATOM 2229 N N . THR A 1 284 ? -4.172 -1.372 -5.673 1.00 89.81 284 THR A N 1
ATOM 2230 C CA . THR A 1 284 ? -4.661 -2.750 -5.521 1.00 89.81 284 THR A CA 1
ATOM 2231 C C . THR A 1 284 ? -5.239 -3.344 -6.803 1.00 89.81 284 THR A C 1
ATOM 2233 O O . THR A 1 284 ? -5.606 -4.517 -6.780 1.00 89.81 284 THR A O 1
ATOM 2236 N N . LEU A 1 285 ? -5.258 -2.595 -7.914 1.00 94.75 285 LEU A N 1
ATOM 2237 C CA . LEU A 1 285 ? -5.687 -3.108 -9.217 1.00 94.75 285 LEU A CA 1
ATOM 2238 C C . LEU A 1 285 ? -4.915 -4.371 -9.608 1.00 94.75 285 LEU A C 1
ATOM 2240 O O . LEU A 1 285 ? -3.721 -4.515 -9.318 1.00 94.75 285 LEU A O 1
ATOM 2244 N N . THR A 1 286 ? -5.615 -5.279 -10.278 1.00 95.44 286 THR A N 1
ATOM 2245 C CA . THR A 1 286 ? -5.068 -6.520 -10.826 1.00 95.44 286 THR A CA 1
ATOM 2246 C C . THR A 1 286 ? -4.888 -6.414 -12.338 1.00 95.44 286 THR A C 1
ATOM 2248 O O . THR A 1 286 ? -5.401 -5.494 -12.973 1.00 95.44 286 THR A O 1
ATOM 2251 N N . VAL A 1 287 ? -4.148 -7.348 -12.931 1.00 96.25 287 VAL A N 1
ATOM 2252 C CA . VAL A 1 287 ? -3.972 -7.425 -14.392 1.00 96.25 287 VAL A CA 1
ATOM 2253 C C . VAL A 1 287 ? -5.288 -7.646 -15.143 1.00 96.25 287 VAL A C 1
ATOM 2255 O O . VAL A 1 287 ? -5.461 -7.097 -16.226 1.00 96.25 287 VAL A O 1
ATOM 2258 N N . ASP A 1 288 ? -6.241 -8.338 -14.517 1.00 95.62 288 ASP A N 1
ATOM 2259 C CA . ASP A 1 288 ? -7.552 -8.666 -15.094 1.00 95.62 288 ASP A CA 1
ATOM 2260 C C . ASP A 1 288 ? -8.653 -7.686 -14.654 1.00 95.62 288 ASP A C 1
ATOM 2262 O O . ASP A 1 288 ? -9.843 -7.990 -14.714 1.00 95.62 288 ASP A O 1
ATOM 22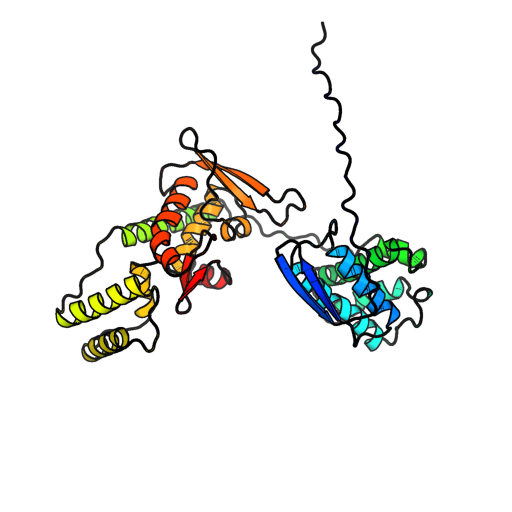66 N N . CYS A 1 289 ? -8.277 -6.495 -14.173 1.00 96.69 289 CYS A N 1
ATOM 2267 C CA . CYS A 1 289 ? -9.245 -5.509 -13.689 1.00 96.69 289 CYS A CA 1
ATOM 2268 C C . CYS A 1 289 ? -10.113 -4.893 -14.798 1.00 96.69 289 CYS A C 1
ATOM 2270 O O . CYS A 1 289 ? -11.092 -4.226 -14.481 1.00 96.69 289 CYS A O 1
ATOM 2272 N N . LEU A 1 290 ? -9.782 -5.085 -16.078 1.00 97.56 290 LEU A N 1
ATOM 2273 C CA . LEU A 1 290 ? -10.558 -4.554 -17.198 1.00 97.56 290 LEU A CA 1
ATOM 2274 C C . LEU A 1 290 ? -11.658 -5.527 -17.637 1.00 97.56 290 LEU A C 1
ATOM 2276 O O . LEU A 1 290 ? -11.376 -6.670 -17.986 1.00 97.56 290 LEU A O 1
ATOM 2280 N N . GLN A 1 291 ? -12.902 -5.052 -17.679 1.00 96.44 291 GLN A N 1
ATOM 2281 C CA . GLN A 1 291 ? -14.097 -5.838 -18.000 1.00 96.44 291 GLN A CA 1
ATOM 2282 C C . GLN A 1 291 ? -15.003 -5.105 -19.001 1.00 96.44 291 GLN A C 1
ATOM 2284 O O . GLN A 1 291 ? -14.899 -3.892 -19.180 1.00 96.44 291 GLN A O 1
ATOM 2289 N N . ASN A 1 292 ? -15.909 -5.842 -19.650 1.00 95.69 292 ASN A N 1
ATOM 2290 C CA . ASN A 1 292 ? -17.016 -5.301 -20.455 1.00 95.69 292 ASN A CA 1
ATOM 2291 C C . ASN A 1 292 ? -16.616 -4.194 -21.465 1.00 95.69 292 ASN A C 1
ATOM 2293 O O . ASN A 1 292 ? -17.151 -3.078 -21.396 1.00 95.69 292 ASN A O 1
ATOM 2297 N N . PRO A 1 293 ? -15.677 -4.453 -22.400 1.00 94.50 293 PRO A N 1
ATOM 2298 C CA . PRO A 1 293 ? -15.298 -3.467 -23.409 1.00 94.50 293 PRO A CA 1
ATOM 2299 C C . PRO A 1 293 ? -16.481 -3.155 -24.337 1.00 94.50 293 PRO A C 1
ATOM 2301 O O . PRO A 1 293 ? -17.115 -4.061 -24.871 1.00 94.50 293 PRO A O 1
ATOM 2304 N N . ALA A 1 294 ? -16.779 -1.871 -24.538 1.00 93.38 294 ALA A N 1
ATOM 2305 C CA . ALA A 1 294 ? -17.849 -1.418 -25.425 1.00 93.38 294 ALA A CA 1
ATOM 2306 C C . ALA A 1 294 ? -17.577 -0.001 -25.950 1.00 93.38 294 ALA A C 1
ATOM 2308 O O . ALA A 1 294 ? -17.279 0.900 -25.168 1.00 93.38 294 ALA A O 1
ATOM 2309 N N . ASN A 1 295 ? -17.729 0.219 -27.260 1.00 90.25 295 ASN A N 1
ATOM 2310 C CA . ASN A 1 295 ? -17.759 1.549 -27.895 1.00 90.25 295 ASN A CA 1
ATOM 2311 C C . ASN A 1 295 ? -16.619 2.503 -27.466 1.00 90.25 295 ASN A C 1
ATOM 2313 O O . ASN A 1 295 ? -16.867 3.651 -27.104 1.00 90.25 295 ASN A O 1
ATOM 2317 N N . GLY A 1 296 ? -15.366 2.030 -27.452 1.00 92.88 296 GLY A N 1
ATOM 2318 C CA . GLY A 1 296 ? -14.210 2.847 -27.036 1.00 92.88 296 GLY A CA 1
ATOM 2319 C C . GLY A 1 296 ? -14.123 3.104 -25.525 1.00 92.88 296 GLY A C 1
ATOM 2320 O O . GLY A 1 296 ? -13.406 4.000 -25.076 1.00 92.88 296 GLY A O 1
ATOM 2321 N N . THR A 1 297 ? -14.854 2.327 -24.726 1.00 96.25 297 THR A N 1
ATOM 2322 C CA . THR A 1 297 ? -14.832 2.364 -23.263 1.00 96.25 297 THR A CA 1
ATOM 2323 C C . THR A 1 297 ? -14.663 0.966 -22.679 1.00 96.25 297 THR A C 1
ATOM 2325 O O . THR A 1 297 ? -14.926 -0.040 -23.338 1.00 96.25 297 THR A O 1
ATOM 2328 N N . VAL A 1 298 ? -14.226 0.898 -21.426 1.00 97.94 298 VAL A N 1
ATOM 2329 C CA . VAL A 1 298 ? -14.035 -0.343 -20.665 1.00 97.94 298 VAL A CA 1
ATOM 2330 C C . VAL A 1 298 ? -14.386 -0.092 -19.203 1.00 97.94 298 VAL A C 1
ATOM 2332 O O . VAL A 1 298 ? -14.379 1.054 -18.754 1.00 97.94 298 VAL A O 1
ATOM 2335 N N . GLU A 1 299 ? -14.725 -1.131 -18.453 1.00 97.94 299 GLU A N 1
ATOM 2336 C CA . GLU A 1 299 ? -14.949 -1.035 -17.012 1.00 97.94 299 GLU A CA 1
ATOM 2337 C C . GLU A 1 299 ? -13.694 -1.448 -16.246 1.00 97.94 299 GLU A C 1
ATOM 2339 O O . GLU A 1 299 ? -13.090 -2.471 -16.547 1.00 97.94 299 GLU A O 1
ATOM 2344 N N . ILE A 1 300 ? -13.308 -0.660 -15.242 1.00 97.62 300 ILE A N 1
ATOM 2345 C CA . ILE A 1 300 ? -12.295 -1.034 -14.253 1.00 97.62 300 ILE A CA 1
ATOM 2346 C C . ILE A 1 300 ? -13.020 -1.623 -13.044 1.00 97.62 300 ILE A C 1
ATOM 2348 O O . ILE A 1 300 ? -13.736 -0.901 -12.349 1.00 97.62 300 ILE A O 1
ATOM 2352 N N . ALA A 1 301 ? -12.811 -2.905 -12.769 1.00 96.62 301 ALA A N 1
ATOM 2353 C CA . ALA A 1 301 ? -13.214 -3.574 -11.541 1.00 96.62 301 ALA A CA 1
ATOM 2354 C C . ALA A 1 301 ? -12.155 -3.363 -10.446 1.00 96.62 301 ALA A C 1
ATOM 2356 O O . ALA A 1 301 ? -10.968 -3.624 -10.645 1.00 96.62 301 ALA A O 1
ATOM 2357 N N . TYR A 1 302 ? -12.571 -2.884 -9.274 1.00 93.56 302 TYR A N 1
ATOM 2358 C CA . TYR A 1 302 ? -11.667 -2.561 -8.168 1.00 93.56 302 TYR A CA 1
ATOM 2359 C C . TYR A 1 302 ? -12.305 -2.815 -6.797 1.00 93.56 302 TYR A C 1
ATOM 2361 O O . TYR A 1 302 ? -13.523 -2.943 -6.665 1.00 93.56 302 TYR A O 1
ATOM 2369 N N . ILE A 1 303 ? -11.465 -2.878 -5.757 1.00 87.19 303 ILE A N 1
ATOM 2370 C CA . ILE A 1 303 ? -11.895 -3.115 -4.373 1.00 87.19 303 ILE A CA 1
ATOM 2371 C C . ILE A 1 303 ? -11.718 -1.843 -3.546 1.00 87.19 303 ILE A C 1
ATOM 2373 O O . ILE A 1 303 ? -10.610 -1.457 -3.171 1.00 87.19 303 ILE A O 1
ATOM 2377 N N . LYS A 1 304 ? -12.835 -1.228 -3.167 1.00 86.12 304 LYS A N 1
ATOM 2378 C CA . LYS A 1 304 ? -12.893 -0.123 -2.212 1.00 86.12 304 LYS A CA 1
ATOM 2379 C C . LYS A 1 304 ? -13.084 -0.668 -0.798 1.00 86.12 304 LYS A C 1
ATOM 2381 O O . LYS A 1 304 ? -14.192 -0.696 -0.271 1.00 86.12 304 LYS A O 1
ATOM 2386 N N . ARG A 1 305 ? -11.981 -1.034 -0.138 1.00 75.12 305 ARG A N 1
ATOM 2387 C CA . ARG A 1 305 ? -11.979 -1.645 1.215 1.00 75.12 305 ARG A CA 1
ATOM 2388 C C . ARG A 1 305 ? -12.703 -0.826 2.291 1.00 75.12 305 ARG A C 1
ATOM 2390 O O . ARG A 1 305 ? -13.179 -1.363 3.282 1.00 75.12 305 ARG A O 1
ATOM 2397 N N . ARG A 1 306 ? -12.809 0.494 2.110 1.00 73.19 306 ARG A N 1
ATOM 2398 C CA . ARG A 1 306 ? -13.538 1.376 3.038 1.00 73.19 306 ARG A CA 1
ATOM 2399 C C . ARG A 1 306 ? -15.063 1.357 2.864 1.00 73.19 306 ARG A C 1
ATOM 2401 O O . ARG A 1 306 ? -15.752 1.950 3.684 1.00 73.19 306 ARG A O 1
ATOM 2408 N N . ALA A 1 307 ? -15.590 0.703 1.825 1.00 71.00 307 ALA A N 1
ATOM 2409 C CA . ALA A 1 307 ? -17.018 0.691 1.496 1.00 71.00 307 ALA A CA 1
ATOM 2410 C C . ALA A 1 307 ? -17.841 -0.396 2.220 1.00 71.00 307 ALA A C 1
ATOM 2412 O O . ALA A 1 307 ? -19.020 -0.529 1.913 1.00 71.00 307 ALA A O 1
ATOM 2413 N N . ARG A 1 308 ? -17.240 -1.146 3.162 1.00 68.38 308 ARG A N 1
ATOM 2414 C CA . ARG A 1 308 ? -17.891 -2.023 4.165 1.00 68.38 308 ARG A CA 1
ATOM 2415 C C . ARG A 1 308 ? -19.146 -2.760 3.660 1.00 68.38 308 ARG A C 1
ATOM 2417 O O . ARG A 1 308 ? -20.264 -2.309 3.889 1.00 68.38 308 ARG A O 1
ATOM 2424 N N . GLY A 1 309 ? -18.958 -3.904 3.002 1.00 64.75 309 GLY A N 1
ATOM 2425 C CA . GLY A 1 309 ? -20.055 -4.731 2.465 1.00 64.75 309 GLY A CA 1
ATOM 2426 C C . GLY A 1 309 ? -20.455 -4.407 1.020 1.00 64.75 309 GLY A C 1
ATOM 2427 O O . GLY A 1 309 ? -21.135 -5.203 0.386 1.00 64.75 309 GLY A O 1
ATOM 2428 N N . ALA A 1 310 ? -19.970 -3.293 0.464 1.00 74.31 310 ALA A N 1
ATOM 2429 C CA . ALA A 1 310 ? -20.080 -2.959 -0.958 1.00 74.31 310 ALA A CA 1
ATOM 2430 C C . ALA A 1 310 ? -18.695 -2.660 -1.555 1.00 74.31 310 ALA A C 1
ATOM 2432 O O . ALA A 1 310 ? -18.490 -1.631 -2.201 1.00 74.31 310 ALA A O 1
ATOM 2433 N N . GLU A 1 311 ? -17.723 -3.519 -1.246 1.00 82.44 311 GLU A N 1
ATOM 2434 C CA . GLU A 1 311 ? -16.303 -3.288 -1.528 1.00 82.44 311 GLU A CA 1
ATOM 2435 C C . GLU A 1 311 ? -15.965 -3.442 -3.011 1.00 82.44 311 GLU A C 1
ATOM 2437 O O . GLU A 1 311 ? -15.149 -2.680 -3.523 1.00 82.44 311 GLU A O 1
ATOM 2442 N N . HIS A 1 312 ? -16.620 -4.365 -3.713 1.00 86.88 312 HIS A N 1
ATOM 2443 C CA . HIS A 1 312 ? -16.444 -4.547 -5.150 1.00 86.88 312 HIS A CA 1
ATOM 2444 C C . HIS A 1 312 ? -17.171 -3.437 -5.910 1.00 86.88 312 HIS A C 1
ATOM 2446 O O . HIS A 1 312 ? -18.370 -3.212 -5.717 1.00 86.88 312 HIS A O 1
ATOM 2452 N N . LYS A 1 313 ? -16.431 -2.718 -6.750 1.00 91.62 313 LYS A N 1
ATOM 2453 C CA . LYS A 1 313 ? -16.918 -1.587 -7.539 1.00 91.62 313 LYS A CA 1
ATOM 2454 C C . LYS A 1 313 ? -16.447 -1.713 -8.980 1.00 91.62 313 LYS A C 1
ATOM 2456 O O . LYS A 1 313 ? -15.395 -2.291 -9.244 1.00 91.62 313 LYS A O 1
ATOM 2461 N N . THR A 1 314 ? -17.211 -1.120 -9.887 1.00 94.12 314 THR A N 1
ATOM 2462 C CA . THR A 1 314 ? -16.838 -0.947 -11.290 1.00 94.12 314 THR A CA 1
ATOM 2463 C C . THR A 1 314 ? -16.904 0.530 -11.667 1.00 94.12 314 THR A C 1
ATOM 2465 O O . THR A 1 314 ? -17.700 1.291 -11.111 1.00 94.12 314 THR A O 1
ATOM 2468 N N . LEU A 1 315 ? -16.038 0.952 -12.587 1.00 95.38 315 LEU A N 1
ATOM 2469 C CA . LEU A 1 315 ? -16.008 2.308 -13.134 1.00 95.38 315 LEU A CA 1
ATOM 2470 C C . LEU A 1 315 ? -15.796 2.252 -14.647 1.00 95.38 315 LEU A C 1
ATOM 2472 O O . LEU A 1 315 ? -14.780 1.732 -15.102 1.00 95.38 315 LEU A O 1
ATOM 2476 N N . ARG A 1 316 ? -16.721 2.821 -15.427 1.00 96.69 316 ARG A N 1
ATOM 2477 C CA . ARG A 1 316 ? -16.568 2.950 -16.882 1.00 96.69 316 ARG A CA 1
ATOM 2478 C C . ARG A 1 316 ? -15.578 4.071 -17.211 1.00 96.69 316 ARG A C 1
ATOM 2480 O O . ARG A 1 316 ? -15.729 5.192 -16.732 1.00 96.69 316 ARG A O 1
ATOM 2487 N N . VAL A 1 317 ? -14.599 3.784 -18.061 1.00 97.00 317 VAL A N 1
ATOM 2488 C CA . VAL A 1 317 ? -13.554 4.723 -18.490 1.00 97.00 317 VAL A CA 1
ATOM 2489 C C . VAL A 1 317 ? -13.332 4.661 -19.998 1.00 97.00 317 VAL A C 1
ATOM 2491 O O . VAL A 1 317 ? -13.681 3.677 -20.648 1.00 97.00 317 VAL A O 1
ATOM 2494 N N . ARG A 1 318 ? -12.708 5.702 -20.561 1.00 96.81 318 ARG A N 1
ATOM 2495 C CA . ARG A 1 318 ? -12.237 5.687 -21.956 1.00 96.81 318 ARG A CA 1
ATOM 2496 C C . ARG A 1 318 ? -11.142 4.633 -22.149 1.00 96.81 318 ARG A C 1
ATOM 2498 O O . ARG A 1 318 ? -10.296 4.455 -21.268 1.00 96.81 318 ARG A O 1
ATOM 2505 N N . ASP A 1 319 ? -11.148 3.991 -23.310 1.00 95.12 319 ASP A N 1
ATOM 2506 C CA . ASP A 1 319 ? -10.199 2.955 -23.730 1.00 95.12 319 ASP A CA 1
ATOM 2507 C C . ASP A 1 319 ? -9.667 3.242 -25.152 1.00 95.12 319 ASP A C 1
ATOM 2509 O O . ASP A 1 319 ? -10.205 4.083 -25.873 1.00 95.12 319 ASP A O 1
ATOM 2513 N N . GLY A 1 320 ? -8.600 2.550 -25.560 1.00 86.62 320 GLY A N 1
ATOM 2514 C CA . GLY A 1 320 ? -8.092 2.526 -26.940 1.00 86.62 320 GLY A CA 1
ATOM 2515 C C . GLY A 1 320 ? -6.781 3.280 -27.189 1.00 86.62 320 GLY A C 1
ATOM 2516 O O . GLY A 1 320 ? -6.057 2.944 -28.120 1.00 86.62 320 GLY A O 1
ATOM 2517 N N . SER A 1 321 ? -6.414 4.251 -26.347 1.00 87.38 321 SER A N 1
ATOM 2518 C CA . SER A 1 321 ? -5.125 4.963 -26.441 1.00 87.38 321 SER A CA 1
ATOM 2519 C C . SER A 1 321 ? -4.334 4.861 -25.134 1.00 87.38 321 SER A C 1
ATOM 2521 O O . SER A 1 321 ? -4.950 4.901 -24.068 1.00 87.38 321 SER A O 1
ATOM 2523 N N . PRO A 1 322 ? -2.986 4.830 -25.151 1.00 83.19 322 PRO A N 1
ATOM 2524 C CA . PRO A 1 322 ? -2.174 4.895 -23.928 1.00 83.19 322 PRO A CA 1
ATOM 2525 C C . PRO A 1 322 ? -2.415 6.159 -23.084 1.00 83.19 322 PRO A C 1
ATOM 2527 O O . PRO A 1 322 ? -2.044 6.201 -21.917 1.00 83.19 322 PRO A O 1
ATOM 2530 N N . ARG A 1 323 ? -3.051 7.192 -23.661 1.00 86.62 323 ARG A N 1
ATOM 2531 C CA . ARG A 1 323 ? -3.496 8.408 -22.955 1.00 86.62 323 ARG A CA 1
ATOM 2532 C C . ARG A 1 323 ? -4.898 8.284 -22.348 1.00 86.62 323 ARG A C 1
ATOM 2534 O O . ARG A 1 323 ? -5.414 9.257 -21.811 1.00 86.62 323 ARG A O 1
ATOM 2541 N N . THR A 1 324 ? -5.545 7.133 -22.472 1.00 94.88 324 THR A N 1
ATOM 2542 C CA . THR A 1 324 ? -6.832 6.828 -21.834 1.00 94.88 324 THR A CA 1
ATOM 2543 C C . THR A 1 324 ? -6.603 5.852 -20.682 1.00 94.88 324 THR A C 1
ATOM 2545 O O . THR A 1 324 ? -5.683 5.042 -20.779 1.00 94.88 324 THR A O 1
ATOM 2548 N N . PRO A 1 325 ? -7.410 5.881 -19.608 1.00 96.44 325 PRO A N 1
ATOM 2549 C CA . PRO A 1 325 ? -7.232 4.965 -18.482 1.00 96.44 325 PRO A CA 1
ATOM 2550 C C . PRO A 1 325 ? -7.214 3.483 -18.882 1.00 96.44 325 PRO A C 1
ATOM 2552 O O . PRO A 1 325 ? -6.323 2.751 -18.457 1.00 96.44 325 PRO A O 1
ATOM 2555 N N . GLY A 1 326 ? -8.149 3.052 -19.739 1.00 97.06 326 GLY A N 1
ATOM 2556 C CA . GLY A 1 326 ? -8.210 1.670 -20.222 1.00 97.06 326 GLY A CA 1
ATOM 2557 C C . GLY A 1 326 ? -6.969 1.285 -21.027 1.00 97.06 326 GLY A C 1
ATOM 2558 O O . GLY A 1 326 ? -6.302 0.298 -20.713 1.00 97.06 326 GLY A O 1
ATOM 2559 N N . GLY A 1 327 ? -6.589 2.118 -22.002 1.00 96.50 327 GLY A N 1
ATOM 2560 C CA . GLY A 1 327 ? -5.423 1.846 -22.840 1.00 96.50 327 GLY A CA 1
ATOM 2561 C C . GLY A 1 327 ? -4.108 1.906 -22.061 1.00 96.50 327 GLY A C 1
ATOM 2562 O O . GLY A 1 327 ? -3.198 1.127 -22.343 1.00 96.50 327 GLY A O 1
ATOM 2563 N N . LEU A 1 328 ? -4.019 2.758 -21.034 1.00 97.25 328 LEU A N 1
ATOM 2564 C CA . LEU A 1 328 ? -2.877 2.797 -20.126 1.00 97.25 328 LEU A CA 1
ATOM 2565 C C . LEU A 1 328 ? -2.721 1.474 -19.373 1.00 97.25 328 LEU A C 1
ATOM 2567 O O . LEU A 1 328 ? -1.629 0.909 -19.358 1.00 97.25 328 LEU A O 1
ATOM 2571 N N . ILE A 1 329 ? -3.803 0.966 -18.775 1.00 97.62 329 ILE A N 1
ATOM 2572 C CA . ILE A 1 329 ? -3.783 -0.304 -18.037 1.00 97.62 329 ILE A CA 1
ATOM 2573 C C . ILE A 1 329 ? -3.350 -1.445 -18.965 1.00 97.62 329 ILE A C 1
ATOM 2575 O O . ILE A 1 329 ? -2.460 -2.212 -18.601 1.00 97.62 329 ILE A O 1
ATOM 2579 N N . ARG A 1 330 ? -3.891 -1.518 -20.189 1.00 97.12 330 ARG A N 1
ATOM 2580 C CA . ARG A 1 330 ? -3.475 -2.520 -21.189 1.00 97.12 330 ARG A CA 1
ATOM 2581 C C . ARG A 1 330 ? -1.984 -2.432 -21.508 1.00 97.12 330 ARG A C 1
ATOM 2583 O O . ARG A 1 330 ? -1.307 -3.457 -21.550 1.00 97.12 330 ARG A O 1
ATOM 2590 N N . GLN A 1 331 ? -1.458 -1.219 -21.683 1.00 96.25 331 GLN A N 1
ATOM 2591 C CA . GLN A 1 331 ? -0.038 -1.012 -21.953 1.00 96.25 331 GLN A CA 1
ATOM 2592 C C . GLN A 1 331 ? 0.831 -1.456 -20.768 1.00 96.25 331 GLN A C 1
ATOM 2594 O O . GLN A 1 331 ? 1.837 -2.130 -20.972 1.00 96.25 331 GLN A O 1
ATOM 2599 N N . VAL A 1 332 ? 0.427 -1.137 -19.533 1.00 96.94 332 VAL A N 1
ATOM 2600 C CA . VAL A 1 332 ? 1.117 -1.580 -18.311 1.00 96.94 332 VAL A CA 1
ATOM 2601 C C . VAL A 1 332 ? 1.104 -3.107 -18.191 1.00 96.94 332 VAL A C 1
ATOM 2603 O O . VAL A 1 332 ? 2.132 -3.708 -17.875 1.00 96.94 332 VAL A O 1
ATOM 2606 N N . VAL A 1 333 ? -0.021 -3.764 -18.486 1.00 96.88 333 VAL A N 1
ATOM 2607 C CA . VAL A 1 333 ? -0.098 -5.234 -18.523 1.00 96.88 333 VAL A CA 1
ATOM 2608 C C . VAL A 1 333 ? 0.883 -5.800 -19.554 1.00 96.88 333 VAL A C 1
ATOM 2610 O O . VAL A 1 333 ? 1.666 -6.687 -19.216 1.00 96.88 333 VAL A O 1
ATOM 2613 N N . ALA A 1 334 ? 0.914 -5.241 -20.767 1.00 95.81 334 ALA A N 1
ATOM 2614 C CA . ALA A 1 334 ? 1.802 -5.697 -21.835 1.00 95.81 334 ALA A CA 1
ATOM 2615 C C . ALA A 1 334 ? 3.291 -5.568 -21.465 1.00 95.81 334 ALA A C 1
ATOM 2617 O O . ALA A 1 334 ? 4.033 -6.545 -21.548 1.00 95.81 334 ALA A O 1
ATOM 2618 N N . ILE A 1 335 ? 3.737 -4.398 -20.996 1.00 95.25 335 ILE A N 1
ATOM 2619 C CA . ILE A 1 335 ? 5.159 -4.174 -20.668 1.00 95.25 335 ILE A CA 1
ATOM 2620 C C . ILE A 1 335 ? 5.604 -4.915 -19.400 1.00 95.25 335 ILE A C 1
ATOM 2622 O O . ILE A 1 335 ? 6.782 -5.220 -19.241 1.00 95.25 335 ILE A O 1
ATOM 2626 N N . THR A 1 336 ? 4.679 -5.248 -18.492 1.00 95.94 336 THR A N 1
ATOM 2627 C CA . THR A 1 336 ? 5.008 -6.037 -17.292 1.00 95.94 336 THR A CA 1
ATOM 2628 C C . THR A 1 336 ? 5.008 -7.546 -17.539 1.00 95.94 336 THR A C 1
ATOM 2630 O O . THR A 1 336 ? 5.418 -8.295 -16.651 1.00 95.94 336 THR A O 1
ATOM 2633 N N . ALA A 1 337 ? 4.616 -8.019 -18.729 1.00 94.75 337 ALA A N 1
ATOM 2634 C CA . ALA A 1 337 ? 4.543 -9.446 -19.047 1.00 94.75 337 ALA A CA 1
ATOM 2635 C C . ALA A 1 337 ? 5.889 -10.169 -18.860 1.00 94.75 337 ALA A C 1
ATOM 2637 O O . ALA A 1 337 ? 5.927 -11.257 -18.286 1.00 94.75 337 ALA A O 1
ATOM 2638 N N . ALA A 1 338 ? 7.004 -9.549 -19.268 1.00 92.69 338 ALA A N 1
ATOM 2639 C CA . ALA A 1 338 ? 8.339 -10.119 -19.085 1.00 92.69 338 ALA A CA 1
ATOM 2640 C C . ALA A 1 338 ? 8.691 -10.295 -17.600 1.00 92.69 338 ALA A C 1
ATOM 2642 O O . ALA A 1 338 ? 9.063 -11.387 -17.175 1.00 92.69 338 ALA A O 1
ATOM 2643 N N . ALA A 1 339 ? 8.473 -9.257 -16.785 1.00 95.19 339 ALA A N 1
ATOM 2644 C CA . ALA A 1 339 ? 8.691 -9.325 -15.341 1.00 95.19 339 ALA A CA 1
ATOM 2645 C C . ALA A 1 339 ? 7.837 -10.422 -14.678 1.00 95.19 339 ALA A C 1
ATOM 2647 O O . ALA A 1 339 ? 8.303 -11.094 -13.756 1.00 95.19 339 ALA A O 1
ATOM 2648 N N . ARG A 1 340 ? 6.600 -10.637 -15.152 1.00 95.56 340 ARG A N 1
ATOM 2649 C CA . ARG A 1 340 ? 5.678 -11.645 -14.598 1.00 95.56 340 ARG A CA 1
ATOM 2650 C C . ARG A 1 340 ? 6.140 -13.080 -14.820 1.00 95.56 340 ARG A C 1
ATOM 2652 O O . ARG A 1 340 ? 5.825 -13.923 -13.985 1.00 95.56 340 ARG A O 1
ATOM 2659 N N . ARG A 1 341 ? 6.933 -13.352 -15.865 1.00 94.81 341 ARG A N 1
ATOM 2660 C CA . ARG A 1 341 ? 7.561 -14.673 -16.063 1.00 94.81 341 ARG A CA 1
ATOM 2661 C C . ARG A 1 341 ? 8.524 -15.025 -14.930 1.00 94.81 341 ARG A C 1
ATOM 2663 O O . ARG A 1 341 ? 8.601 -16.178 -14.530 1.00 94.81 341 ARG A O 1
ATOM 2670 N N . HIS A 1 342 ? 9.228 -14.029 -14.395 1.00 95.06 342 HIS A N 1
ATOM 2671 C CA . HIS A 1 342 ? 10.193 -14.214 -13.306 1.00 95.06 342 HIS A CA 1
ATOM 2672 C C . HIS A 1 342 ? 9.568 -14.036 -11.920 1.00 95.06 342 HIS A C 1
ATOM 2674 O O . HIS A 1 342 ? 10.048 -14.597 -10.936 1.00 95.06 342 HIS A O 1
ATOM 2680 N N . ARG A 1 343 ? 8.498 -13.244 -11.826 1.00 94.06 343 ARG A N 1
ATOM 2681 C CA . ARG A 1 343 ? 7.751 -13.021 -10.590 1.00 94.06 343 ARG A CA 1
ATOM 2682 C C . ARG A 1 343 ? 6.243 -13.066 -10.860 1.00 94.06 343 ARG A C 1
ATOM 2684 O O . ARG A 1 343 ? 5.654 -12.013 -11.126 1.00 94.06 343 ARG A O 1
ATOM 2691 N N . PRO A 1 344 ? 5.609 -14.244 -10.723 1.00 94.06 344 PRO A N 1
ATOM 2692 C CA . PRO A 1 344 ? 4.161 -14.367 -10.814 1.00 94.06 344 PRO A CA 1
ATOM 2693 C C . PRO A 1 344 ? 3.473 -13.442 -9.808 1.00 94.06 344 PRO A C 1
ATOM 2695 O O . PRO A 1 344 ? 3.806 -13.412 -8.621 1.00 94.06 344 PRO A O 1
ATOM 2698 N N . SER A 1 345 ? 2.547 -12.631 -10.306 1.00 92.94 345 SER A N 1
ATOM 2699 C CA . SER A 1 345 ? 1.756 -11.696 -9.516 1.00 92.94 345 SER A CA 1
ATOM 2700 C C . SER A 1 345 ? 0.510 -11.334 -10.310 1.00 92.94 345 SER A C 1
ATOM 2702 O O . SER A 1 345 ? 0.573 -11.126 -11.518 1.00 92.94 345 SER A O 1
ATOM 2704 N N . ASP A 1 346 ? -0.593 -11.182 -9.602 1.00 93.38 346 ASP A N 1
ATOM 2705 C CA . ASP A 1 346 ? -1.886 -10.686 -10.070 1.00 93.38 346 ASP A CA 1
ATOM 2706 C C . ASP A 1 346 ? -1.983 -9.154 -9.985 1.00 93.38 346 ASP A C 1
ATOM 2708 O O . ASP A 1 346 ? -2.698 -8.533 -10.762 1.00 93.38 346 ASP A O 1
ATOM 2712 N N . ASN A 1 347 ? -1.223 -8.515 -9.087 1.00 94.12 347 ASN A N 1
ATOM 2713 C CA . ASN A 1 347 ? -1.174 -7.053 -8.973 1.00 94.12 347 ASN A CA 1
ATOM 2714 C C . ASN A 1 347 ? -0.714 -6.371 -10.276 1.00 94.12 347 ASN A C 1
ATOM 2716 O O . ASN A 1 347 ? 0.288 -6.779 -10.868 1.00 94.12 347 ASN A O 1
ATOM 2720 N N . LEU A 1 348 ? -1.397 -5.296 -10.678 1.00 95.44 348 LEU A N 1
ATOM 2721 C CA . LEU A 1 348 ? -1.097 -4.508 -11.877 1.00 95.44 348 LEU A CA 1
ATOM 2722 C C . LEU A 1 348 ? 0.322 -3.918 -11.839 1.00 95.44 348 LEU A C 1
ATOM 2724 O O . LEU A 1 348 ? 1.017 -3.915 -12.853 1.00 95.44 348 LEU A O 1
ATOM 2728 N N . TRP A 1 349 ? 0.789 -3.497 -10.661 1.00 94.75 349 TRP A N 1
ATOM 2729 C CA . TRP A 1 349 ? 2.081 -2.840 -10.485 1.00 94.75 349 TRP A CA 1
ATOM 2730 C C . TRP A 1 349 ? 3.181 -3.851 -10.163 1.00 94.75 349 TRP A C 1
ATOM 2732 O O . TRP A 1 349 ? 3.381 -4.257 -9.011 1.00 94.75 349 TRP A O 1
ATOM 2742 N N . LEU A 1 350 ? 3.931 -4.219 -11.199 1.00 94.81 350 LEU A N 1
ATOM 2743 C CA . LEU A 1 350 ? 5.149 -5.011 -11.097 1.00 94.81 350 LEU A CA 1
ATOM 2744 C C . LEU A 1 350 ? 6.325 -4.187 -11.622 1.00 94.81 350 LEU A C 1
ATOM 2746 O O . LEU A 1 350 ? 6.300 -3.729 -12.760 1.00 94.81 350 LEU A O 1
ATOM 2750 N N . HIS A 1 351 ? 7.331 -3.981 -10.778 1.00 94.12 351 HIS A N 1
ATOM 2751 C CA . HIS A 1 351 ? 8.467 -3.115 -11.086 1.00 94.12 351 HIS A CA 1
ATOM 2752 C C . HIS A 1 351 ? 9.757 -3.628 -10.441 1.00 94.12 351 HIS A C 1
ATOM 2754 O O . HIS A 1 351 ? 9.725 -4.411 -9.491 1.00 94.12 351 HIS A O 1
ATOM 2760 N N . TYR A 1 352 ? 10.900 -3.165 -10.934 1.00 93.25 352 TYR A N 1
ATOM 2761 C CA . TYR A 1 352 ? 12.208 -3.362 -10.331 1.00 93.25 352 TYR A CA 1
ATOM 2762 C C . TYR A 1 352 ? 12.506 -2.248 -9.317 1.00 93.25 352 TYR A C 1
ATOM 2764 O O . TYR A 1 352 ? 12.431 -1.059 -9.631 1.00 93.25 352 TYR A O 1
ATOM 2772 N N . GLY A 1 353 ? 12.856 -2.630 -8.088 1.00 88.62 353 GLY A N 1
ATOM 2773 C CA . GLY A 1 353 ? 13.178 -1.703 -7.003 1.00 88.62 353 GLY A CA 1
ATOM 2774 C C . GLY A 1 353 ? 13.843 -2.407 -5.820 1.00 88.62 353 GLY A C 1
ATOM 2775 O O . GLY A 1 353 ? 13.587 -3.583 -5.556 1.00 88.62 353 GLY A O 1
ATOM 2776 N N . SER A 1 354 ? 14.725 -1.700 -5.104 1.00 82.12 354 SER A N 1
ATOM 2777 C CA . SER A 1 354 ? 15.477 -2.241 -3.954 1.00 82.12 354 SER A CA 1
ATOM 2778 C C . SER A 1 354 ? 16.137 -3.603 -4.248 1.00 82.12 354 SER A C 1
ATOM 2780 O O . SER A 1 354 ? 16.001 -4.550 -3.471 1.00 82.12 354 SER A O 1
ATOM 2782 N N . GLY A 1 355 ? 16.787 -3.720 -5.413 1.00 82.81 355 GLY A N 1
ATOM 2783 C CA . GLY A 1 355 ? 17.552 -4.906 -5.816 1.00 82.81 355 GLY A CA 1
ATOM 2784 C C . GLY A 1 355 ? 16.733 -6.111 -6.295 1.00 82.81 355 GLY A C 1
ATOM 2785 O O . GLY A 1 355 ? 17.261 -7.217 -6.324 1.00 82.81 355 GLY A O 1
ATOM 2786 N N . GLY A 1 356 ? 15.452 -5.951 -6.645 1.00 90.62 356 GLY A N 1
ATOM 2787 C CA . GLY A 1 356 ? 14.685 -7.050 -7.237 1.00 90.62 356 GLY A CA 1
ATOM 2788 C C . GLY A 1 356 ? 13.306 -6.659 -7.755 1.00 90.62 356 GLY A C 1
ATOM 2789 O O . GLY A 1 356 ? 12.867 -5.521 -7.604 1.00 90.62 356 GLY A O 1
ATOM 2790 N N . LEU A 1 357 ? 12.599 -7.628 -8.340 1.00 93.50 357 LEU A N 1
ATOM 2791 C CA . LEU A 1 357 ? 11.213 -7.450 -8.775 1.00 93.50 357 LEU A CA 1
ATOM 2792 C C . LEU A 1 357 ? 10.269 -7.395 -7.567 1.00 93.50 357 LEU A C 1
ATOM 2794 O O . LEU A 1 357 ? 10.279 -8.277 -6.701 1.00 93.50 357 LEU A O 1
ATOM 2798 N N . LYS A 1 358 ? 9.431 -6.360 -7.514 1.00 91.56 358 LYS A N 1
ATOM 2799 C CA . LYS A 1 358 ? 8.466 -6.098 -6.446 1.00 91.56 358 LYS A CA 1
ATOM 2800 C C . LYS A 1 358 ? 7.064 -5.976 -7.025 1.00 91.56 358 LYS A C 1
ATOM 2802 O O . LYS A 1 358 ? 6.822 -5.270 -7.997 1.00 91.56 358 LYS A O 1
ATOM 2807 N N . SER A 1 359 ? 6.140 -6.666 -6.373 1.00 87.62 359 SER A N 1
ATOM 2808 C CA . SER A 1 359 ? 4.700 -6.542 -6.580 1.00 87.62 359 SER A CA 1
ATOM 2809 C C . SER A 1 359 ? 4.135 -5.629 -5.493 1.00 87.62 359 SER A C 1
ATOM 2811 O O . SER A 1 359 ? 4.428 -5.871 -4.314 1.00 87.62 359 SER A O 1
ATOM 2813 N N . ARG A 1 360 ? 3.274 -4.672 -5.865 1.00 80.12 360 ARG A N 1
ATOM 2814 C CA . ARG A 1 360 ? 2.688 -3.638 -4.984 1.00 80.12 360 ARG A CA 1
ATOM 2815 C C . ARG A 1 360 ? 3.683 -2.554 -4.551 1.00 80.12 360 ARG A C 1
ATOM 2817 O O . ARG A 1 360 ? 4.875 -2.798 -4.381 1.00 80.12 360 ARG A O 1
ATOM 2824 N N . LEU A 1 361 ? 3.160 -1.359 -4.287 1.00 73.69 361 LEU A N 1
ATOM 2825 C CA . LEU A 1 361 ? 3.907 -0.266 -3.666 1.00 73.69 361 LEU A CA 1
ATOM 2826 C C . LEU A 1 361 ? 3.720 -0.304 -2.147 1.00 73.69 361 LEU A C 1
ATOM 2828 O O . LEU A 1 361 ? 2.593 -0.278 -1.659 1.00 73.69 361 LEU A O 1
ATOM 2832 N N . LYS A 1 362 ? 4.820 -0.378 -1.390 1.00 63.78 362 LYS A N 1
ATOM 2833 C CA . LYS A 1 362 ? 4.786 -0.356 0.086 1.00 63.78 362 LYS A CA 1
ATOM 2834 C C . LYS A 1 362 ? 5.024 1.038 0.677 1.00 63.78 362 LYS A C 1
ATOM 2836 O O . LYS A 1 362 ? 4.489 1.332 1.740 1.00 63.78 362 LYS A O 1
ATOM 2841 N N . HIS A 1 363 ? 5.797 1.883 -0.010 1.00 62.75 363 HIS A N 1
ATOM 2842 C CA . HIS A 1 363 ? 6.219 3.205 0.471 1.00 62.75 363 HIS A CA 1
ATOM 2843 C C . HIS A 1 363 ? 6.093 4.265 -0.637 1.00 62.75 363 HIS A C 1
ATOM 2845 O O . HIS A 1 363 ? 7.106 4.719 -1.162 1.00 62.75 363 HIS A O 1
ATOM 2851 N N . PRO A 1 364 ? 4.864 4.647 -1.033 1.00 61.75 364 PRO A N 1
ATOM 2852 C CA . PRO A 1 364 ? 4.668 5.593 -2.129 1.00 61.75 364 PRO A CA 1
ATOM 2853 C C . PRO A 1 364 ? 5.236 6.982 -1.818 1.00 61.75 364 PRO A C 1
ATOM 2855 O O . PRO A 1 364 ? 5.688 7.637 -2.741 1.00 61.75 364 PRO A O 1
ATOM 2858 N N . GLN A 1 365 ? 5.288 7.407 -0.547 1.00 64.00 365 GLN A N 1
ATOM 2859 C CA . GLN A 1 365 ? 5.742 8.754 -0.176 1.00 64.00 365 GLN A CA 1
ATOM 2860 C C . GLN A 1 365 ? 7.170 9.051 -0.660 1.00 64.00 365 GLN A C 1
ATOM 2862 O O . GLN A 1 365 ? 7.364 10.009 -1.387 1.00 64.00 365 GLN A O 1
ATOM 2867 N N . TYR A 1 366 ? 8.135 8.172 -0.371 1.00 59.91 366 TYR A N 1
ATOM 2868 C CA . TYR A 1 366 ? 9.525 8.342 -0.820 1.00 59.91 366 TYR A CA 1
ATOM 2869 C C . TYR A 1 366 ? 9.659 8.382 -2.352 1.00 59.91 366 TYR A C 1
ATOM 2871 O O . TYR A 1 366 ? 10.488 9.103 -2.896 1.00 59.91 366 TYR A O 1
ATOM 2879 N N . LEU A 1 367 ? 8.833 7.604 -3.057 1.00 62.97 367 LEU A N 1
ATOM 2880 C CA . LEU A 1 367 ? 8.833 7.573 -4.520 1.00 62.97 367 LEU A CA 1
ATOM 2881 C C . LEU A 1 367 ? 8.162 8.813 -5.125 1.00 62.97 367 LEU A C 1
ATOM 2883 O O . LEU A 1 367 ? 8.561 9.251 -6.197 1.00 62.97 367 LEU A O 1
ATOM 2887 N N . VAL A 1 368 ? 7.153 9.365 -4.447 1.00 66.50 368 VAL A N 1
ATOM 2888 C CA . VAL A 1 368 ? 6.495 10.619 -4.830 1.00 66.50 368 VAL A CA 1
ATOM 2889 C C . VAL A 1 368 ? 7.433 11.795 -4.603 1.00 66.50 368 VAL A C 1
ATOM 2891 O O . VAL A 1 368 ? 7.569 12.609 -5.508 1.00 66.50 368 VAL A O 1
ATOM 2894 N N . ASP A 1 369 ? 8.120 11.849 -3.458 1.00 67.94 369 ASP A N 1
ATOM 2895 C CA . ASP A 1 369 ? 9.052 12.933 -3.143 1.00 67.94 369 ASP A CA 1
ATOM 2896 C C . ASP A 1 369 ? 10.124 13.048 -4.243 1.00 67.94 369 ASP A C 1
ATOM 2898 O O . ASP A 1 369 ? 10.330 14.134 -4.773 1.00 67.94 369 ASP A O 1
ATOM 2902 N N . GLY A 1 370 ? 10.695 11.920 -4.689 1.00 61.78 370 GLY A N 1
ATOM 2903 C CA . GLY A 1 370 ? 11.661 11.887 -5.796 1.00 61.78 370 GLY A CA 1
ATOM 2904 C C . GLY A 1 370 ? 11.091 12.138 -7.202 1.00 61.78 370 GLY A C 1
ATOM 2905 O O . GLY A 1 370 ? 11.868 12.248 -8.144 1.00 61.78 370 GLY A O 1
ATOM 2906 N N . TRP A 1 371 ? 9.766 12.194 -7.373 1.00 73.31 371 TRP A N 1
ATOM 2907 C CA . TRP A 1 371 ? 9.115 12.589 -8.632 1.00 73.31 371 TRP A CA 1
ATOM 2908 C C . TRP A 1 371 ? 8.745 14.080 -8.654 1.00 73.31 371 TRP A C 1
ATOM 2910 O O . TRP A 1 371 ? 8.612 14.669 -9.722 1.00 73.31 371 TRP A O 1
ATOM 2920 N N . THR A 1 372 ? 8.552 14.685 -7.479 1.00 66.62 372 THR A N 1
ATOM 2921 C CA . THR A 1 372 ? 8.119 16.084 -7.328 1.00 66.62 372 THR A CA 1
ATOM 2922 C C . THR A 1 372 ? 9.249 17.081 -7.061 1.00 66.62 372 THR A C 1
ATOM 2924 O O . THR A 1 372 ? 8.980 18.281 -7.027 1.00 66.62 372 THR A O 1
ATOM 2927 N N . THR A 1 373 ? 10.473 16.601 -6.836 1.00 50.66 373 THR A N 1
ATOM 2928 C CA . THR A 1 373 ? 11.716 17.396 -6.808 1.00 50.66 373 THR A CA 1
ATOM 2929 C C . THR A 1 373 ? 12.258 17.596 -8.208 1.00 50.66 373 THR A C 1
ATOM 2931 O O . THR A 1 373 ? 12.658 18.738 -8.517 1.00 50.66 373 THR A O 1
#

Foldseek 3Di:
DDDDDDDDDDDDDDPPPPPDDPPPQCPDLWDWAQAQVRDIDTAHLPPFPPPVVSSLLSVLLNQLRDDVHVGRDPVVSNVLSVLLSLLRVQCVVVVVGDPDLASDALVSLQSSLVVCVVVVDDPVRSLVSQLSNLSSVVSSCVVVPGPYDPRNVVSSVDRDPDDDDDDDDDDDDDPVVLVVLLVLLVVLLVVLVVLQVDDDDADPDPVLRVLLVVVLVVCLVQVFDDPPDPSVVVNVVVCVVVVHDCVCVRVVSCSSQWAALLSVLSLLSLLCSQFVDDSVFSLQFFLPQWADDDDQKTKGWTACPVPRPPGTDIGIWGHDDCSTNNPVLVSLSVSCVSSCVNPPDRASDWHDDPRGIDRTDDCVPVSVVVSVD